Protein AF-A0A7Z0PV78-F1 (afdb_monomer)

Secondary structure (DSSP, 8-state):
-HHHHHHTTSSPPPEETTEEHHHHT---SS--SS-----TT--PPPHHHHHHHH---SS-TT--SSTTS-GGG-BTTB--TT--PPPTT---HHHHHHHHHHHHHHSTTGGG-EEEEEE-GGGGT-S-SSS-EEEEEEGGGTTHHHHT-SSSS--SEEEETT-SEEEE--TT-SS-EEEE-HHHHHHHHT-TTS-----TT--

Solvent-accessible surface area (backbone atoms only — not comparable to full-atom values): 11872 Å² total; per-residue (Å²): 84,66,70,57,32,41,74,70,64,80,38,82,79,55,68,53,69,89,40,52,34,78,78,71,72,58,83,71,68,47,48,77,40,62,27,68,82,91,53,87,96,65,75,92,77,51,55,70,57,49,18,70,75,54,72,40,52,68,53,46,87,100,53,76,54,31,6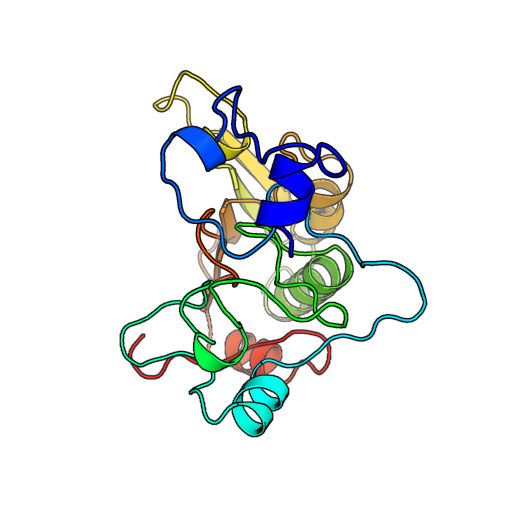7,77,31,48,64,72,62,33,60,96,90,16,60,50,93,93,52,81,63,58,24,26,16,26,61,29,68,71,48,46,53,51,50,48,54,52,48,26,76,67,35,97,56,28,44,70,28,46,27,41,36,30,45,51,35,69,62,59,49,48,88,55,78,83,65,77,50,70,48,77,48,39,49,63,57,50,62,45,55,68,80,67,40,91,31,56,36,39,53,29,27,40,32,40,74,85,63,62,31,40,36,38,23,46,65,83,20,54,47,68,50,74,49,59,50,69,70,52,55,50,51,47,59,66,34,94,77,48,93,56,80,84,61,90,84,71,123

Radius of gyration: 17.45 Å; Cα contacts (8 Å, |Δi|>4): 328; chains: 1; bounding box: 38×39×49 Å

pLDDT: mean 84.16, std 15.21, range [38.22, 98.38]

Sequence (203 aa):
YHRARVADGSVRPSMAADVGLDAVGVTLGGGLGRARHPGPGWRRLRWAELARRTGDPVVPDGQLPSYRCFPSATKDGSWPLGTIPPTEGSLDRETWNRLVAVLVRHSPAGPDTRCLAYYSPLTLGATDFDNLHVREGRLGDAGILYDHSEADFSPSNLWAADRSWVLCTDYDLWGTKVAGRPALVGALLNDSGIEAVRLPWAH

Structure (mmCIF, N/CA/C/O backbone):
data_AF-A0A7Z0PV78-F1
#
_entry.id   AF-A0A7Z0PV78-F1
#
loop_
_atom_site.group_PDB
_atom_site.id
_atom_site.type_symbol
_atom_site.label_atom_id
_atom_site.label_alt_id
_atom_site.label_comp_id
_atom_site.label_asym_id
_atom_site.label_entity_id
_atom_site.label_seq_id
_atom_site.pdbx_PDB_ins_code
_atom_site.Cartn_x
_atom_site.Cartn_y
_atom_site.Cartn_z
_atom_site.occupancy
_atom_site.B_iso_or_equiv
_atom_site.auth_seq_id
_atom_site.auth_comp_id
_atom_site.auth_asym_id
_atom_site.auth_atom_id
_atom_site.pdbx_PDB_model_num
ATOM 1 N N . TYR A 1 1 ? -7.924 6.980 24.284 1.00 54.97 1 TYR A N 1
ATOM 2 C CA . TYR A 1 1 ? -6.585 6.535 24.713 1.00 54.97 1 TYR A CA 1
ATOM 3 C C . TYR A 1 1 ? -5.448 7.263 24.002 1.00 54.97 1 TYR A C 1
ATOM 5 O O . TYR A 1 1 ? -4.734 7.950 24.710 1.00 54.97 1 TYR A O 1
ATOM 13 N N . HIS A 1 2 ? -5.276 7.218 22.670 1.00 52.06 2 HIS A N 1
ATOM 14 C CA . HIS A 1 2 ? -4.195 7.979 21.997 1.00 52.06 2 HIS A CA 1
ATOM 15 C C . HIS A 1 2 ? -4.270 9.496 22.253 1.00 52.06 2 HIS A C 1
ATOM 17 O O . HIS A 1 2 ? -3.326 10.067 22.780 1.00 52.06 2 HIS A O 1
ATOM 23 N N . ARG A 1 3 ? -5.426 10.135 22.015 1.00 54.03 3 ARG A N 1
ATOM 24 C CA . ARG A 1 3 ? -5.627 11.566 22.331 1.00 54.03 3 ARG A CA 1
ATOM 25 C C . ARG A 1 3 ? -5.402 11.903 23.808 1.00 54.03 3 ARG A C 1
ATOM 27 O O . ARG A 1 3 ? -4.844 12.946 24.110 1.00 54.03 3 ARG A O 1
ATOM 34 N N . ALA A 1 4 ? -5.791 11.004 24.715 1.00 54.31 4 ALA A N 1
ATOM 35 C CA . ALA A 1 4 ? -5.543 11.173 26.148 1.00 54.31 4 ALA A CA 1
ATOM 36 C C . ALA A 1 4 ? -4.038 11.120 26.476 1.00 54.31 4 ALA A C 1
ATOM 38 O O . ALA A 1 4 ? -3.570 11.909 27.282 1.00 54.31 4 ALA A O 1
ATOM 39 N N . ARG A 1 5 ? -3.285 10.256 25.783 1.00 53.03 5 ARG A N 1
ATOM 40 C CA . ARG A 1 5 ? -1.826 10.123 25.905 1.00 53.03 5 ARG A CA 1
ATOM 41 C C . ARG A 1 5 ? -1.029 11.245 25.232 1.00 53.03 5 ARG A C 1
ATOM 43 O O . ARG A 1 5 ? 0.080 11.552 25.645 1.00 53.03 5 ARG A O 1
ATOM 50 N N . VAL A 1 6 ? -1.575 11.859 24.185 1.00 57.06 6 VAL A N 1
ATOM 51 C CA . VAL A 1 6 ? -1.019 13.103 23.629 1.00 57.06 6 VAL A CA 1
ATOM 52 C C . VAL A 1 6 ? -1.290 14.262 24.594 1.00 57.06 6 VAL A C 1
ATOM 54 O O . VAL A 1 6 ? -0.391 15.047 24.872 1.00 57.06 6 VAL A O 1
ATOM 57 N N . ALA A 1 7 ? -2.493 14.331 25.175 1.00 58.16 7 ALA A N 1
ATOM 58 C CA . ALA A 1 7 ? -2.863 15.367 26.140 1.00 58.16 7 ALA A CA 1
ATOM 59 C C . ALA A 1 7 ? -2.085 15.281 27.469 1.00 58.16 7 ALA A C 1
ATOM 61 O O . ALA A 1 7 ? -1.811 16.315 28.072 1.00 58.16 7 ALA A O 1
ATOM 62 N N . ASP A 1 8 ? -1.710 14.077 27.917 1.00 58.59 8 ASP A N 1
ATOM 63 C CA . ASP A 1 8 ? -0.886 13.870 29.119 1.00 58.59 8 ASP A CA 1
ATOM 64 C C . ASP A 1 8 ? 0.636 13.927 28.859 1.00 58.59 8 ASP A C 1
ATOM 66 O O . ASP A 1 8 ? 1.428 13.816 29.795 1.00 58.59 8 ASP A O 1
ATOM 70 N N . GLY A 1 9 ? 1.053 14.120 27.600 1.00 47.62 9 GLY A N 1
ATOM 71 C CA . GLY A 1 9 ? 2.455 14.23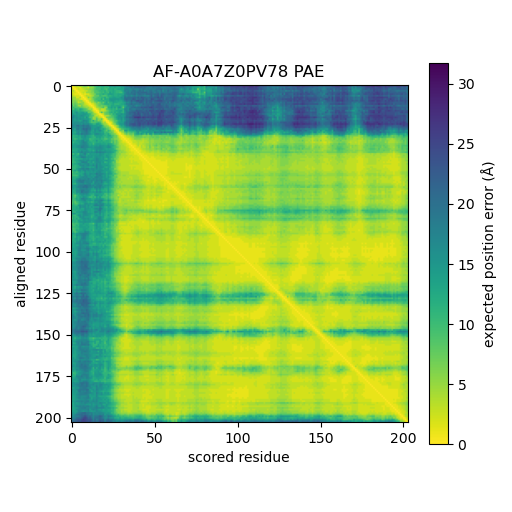5 27.189 1.00 47.62 9 GLY A CA 1
ATOM 72 C C . GLY A 1 9 ? 3.220 12.910 27.076 1.00 47.62 9 GLY A C 1
ATOM 73 O O . GLY A 1 9 ? 4.417 12.923 26.784 1.00 47.62 9 GLY A O 1
ATOM 74 N N . SER A 1 10 ? 2.569 11.759 27.274 1.00 53.06 10 SER A N 1
ATOM 75 C CA . SER A 1 10 ? 3.207 10.437 27.174 1.00 53.06 10 SER A CA 1
ATOM 76 C C . SER A 1 10 ? 3.481 9.973 25.739 1.00 53.06 10 SER A C 1
ATOM 78 O O . SER A 1 10 ? 4.190 8.980 25.544 1.00 53.06 10 SER A O 1
ATOM 80 N N . VAL A 1 11 ? 2.927 10.654 24.731 1.00 52.00 11 VAL A N 1
ATOM 81 C CA . VAL A 1 11 ? 3.181 10.426 23.299 1.00 52.00 11 VAL A CA 1
ATOM 82 C C . VAL A 1 11 ? 3.305 11.777 22.590 1.00 52.00 11 VAL A C 1
ATOM 84 O O . VAL A 1 11 ? 2.557 12.706 22.885 1.00 52.00 11 VAL A O 1
ATOM 87 N N . ARG A 1 12 ? 4.262 11.900 21.659 1.00 52.75 12 ARG A N 1
ATOM 88 C CA . ARG A 1 12 ? 4.448 13.132 20.877 1.00 52.75 12 ARG A CA 1
ATOM 89 C C . ARG A 1 12 ? 3.286 13.340 19.885 1.00 52.75 12 ARG A C 1
ATOM 91 O O . ARG A 1 12 ? 2.827 12.347 19.322 1.00 52.75 12 ARG A O 1
ATOM 98 N N . PRO A 1 13 ? 2.851 14.592 19.642 1.00 55.16 13 PRO A N 1
ATOM 99 C CA . PRO A 1 13 ? 1.853 14.910 18.621 1.00 55.16 13 PRO A CA 1
ATOM 100 C C . PRO A 1 13 ? 2.287 14.467 17.225 1.00 55.16 13 PRO A C 1
ATOM 102 O O . PRO A 1 13 ? 3.486 14.411 16.928 1.00 55.16 13 PRO A O 1
ATOM 105 N N . SER A 1 14 ? 1.311 14.199 16.360 1.00 56.94 14 SER A N 1
ATOM 106 C CA . SER A 1 14 ? 1.585 13.872 14.960 1.00 56.94 14 SER A CA 1
ATOM 107 C C . SER A 1 14 ? 1.968 15.139 14.195 1.00 56.94 14 SER A C 1
ATOM 109 O O . SER A 1 14 ? 1.228 16.126 14.197 1.00 56.94 14 SER A O 1
ATOM 111 N N . MET A 1 15 ? 3.126 15.106 13.537 1.00 49.16 15 MET A N 1
ATOM 112 C CA . MET A 1 15 ? 3.688 16.239 12.801 1.00 49.16 15 MET A CA 1
ATOM 113 C C . MET A 1 15 ? 3.815 15.889 11.318 1.00 49.16 15 MET A C 1
ATOM 115 O O . MET A 1 15 ? 4.303 14.809 10.986 1.00 49.16 15 MET A O 1
ATOM 119 N N . ALA A 1 16 ? 3.451 16.818 10.436 1.00 46.69 16 ALA A N 1
ATOM 120 C CA . ALA A 1 16 ? 3.857 16.801 9.032 1.00 46.69 16 ALA A CA 1
ATOM 121 C C . ALA A 1 16 ? 4.512 18.140 8.696 1.00 46.69 16 ALA A C 1
ATOM 123 O O . ALA A 1 16 ? 3.869 19.176 8.840 1.00 46.69 16 ALA A O 1
ATOM 124 N N . ALA A 1 17 ? 5.781 18.118 8.275 1.00 48.28 17 ALA A N 1
ATOM 125 C CA . ALA A 1 17 ? 6.517 19.312 7.841 1.00 48.28 17 ALA A CA 1
ATOM 126 C C . ALA A 1 17 ? 6.393 20.509 8.816 1.00 48.28 17 ALA A C 1
ATOM 128 O O . ALA A 1 17 ? 6.069 21.619 8.409 1.00 48.28 17 ALA A O 1
ATOM 129 N N . ASP A 1 18 ? 6.570 20.251 10.119 1.00 46.22 18 ASP A N 1
ATOM 130 C CA . ASP A 1 18 ? 6.430 21.211 11.233 1.00 46.22 18 ASP A CA 1
ATOM 131 C C . ASP A 1 18 ? 5.007 21.695 11.568 1.00 46.22 18 ASP A C 1
ATOM 133 O O . ASP A 1 18 ? 4.808 22.434 12.535 1.00 46.22 18 ASP A O 1
ATOM 137 N N . VAL A 1 19 ? 3.986 21.199 10.869 1.00 47.16 19 VAL A N 1
ATOM 138 C CA . VAL A 1 19 ? 2.580 21.419 11.217 1.00 47.16 19 VAL A CA 1
ATOM 139 C C . VAL A 1 19 ? 2.102 20.324 12.169 1.00 47.16 19 VAL A C 1
ATOM 141 O O . VAL A 1 19 ? 2.107 19.137 11.835 1.00 47.16 19 VAL A O 1
ATOM 144 N N . GLY A 1 20 ? 1.650 20.729 13.360 1.00 44.16 20 GLY A N 1
ATOM 145 C CA . GLY A 1 20 ? 0.952 19.846 14.293 1.00 44.16 20 GLY A CA 1
ATOM 146 C C . GLY A 1 20 ? -0.430 19.502 13.750 1.00 44.16 20 GLY A C 1
ATOM 147 O O . GLY A 1 20 ? -1.354 20.307 13.839 1.00 44.16 20 GLY A O 1
ATOM 148 N N . LEU A 1 21 ? -0.588 18.307 13.191 1.00 51.12 21 LEU A N 1
ATOM 149 C CA . LEU A 1 21 ? -1.832 17.897 12.530 1.00 51.12 21 LEU A CA 1
ATOM 150 C C . LEU A 1 21 ? -2.988 17.717 13.520 1.00 51.12 21 LEU A C 1
ATOM 152 O O . LEU A 1 21 ? -4.142 17.979 13.180 1.00 51.12 21 LEU A O 1
ATOM 156 N N . ASP A 1 22 ? -2.654 17.427 14.778 1.00 48.69 22 ASP A N 1
ATOM 157 C CA . ASP A 1 22 ? -3.590 17.437 15.904 1.00 48.69 22 ASP A CA 1
ATOM 158 C C . ASP A 1 22 ? -4.172 18.843 16.185 1.00 48.69 22 ASP A C 1
ATOM 160 O O . ASP A 1 22 ? -5.271 18.955 16.728 1.00 48.69 22 ASP A O 1
ATOM 164 N N . ALA A 1 23 ? -3.468 19.918 15.797 1.00 39.12 23 ALA A N 1
ATOM 165 C CA . ALA A 1 23 ? -3.890 21.311 15.985 1.00 39.12 23 ALA A CA 1
ATOM 166 C C . ALA A 1 23 ? -4.645 21.897 14.775 1.00 39.12 23 ALA A C 1
ATOM 168 O O . ALA A 1 23 ? -5.403 22.851 14.939 1.00 39.12 23 ALA A O 1
ATOM 169 N N . VAL A 1 24 ? -4.471 21.328 13.574 1.00 38.22 24 VAL A N 1
ATOM 170 C CA . VAL A 1 24 ? -5.066 21.835 12.315 1.00 38.22 24 VAL A CA 1
ATOM 171 C C . VAL A 1 24 ? -6.355 21.088 11.922 1.00 38.22 24 VAL A C 1
ATOM 173 O O . VAL A 1 24 ? -6.979 21.385 10.910 1.00 38.22 24 VAL A O 1
ATOM 176 N N . GLY A 1 25 ? -6.823 20.145 12.746 1.00 39.25 25 GLY A N 1
ATOM 177 C CA . GLY A 1 25 ? -8.097 19.451 12.519 1.00 39.25 25 GLY A CA 1
ATOM 178 C C . GLY A 1 25 ? -8.041 18.363 11.441 1.00 39.25 25 GLY A C 1
ATOM 179 O O . GLY A 1 25 ? -9.087 17.848 11.038 1.00 39.25 25 GLY A O 1
ATOM 180 N N . VAL A 1 26 ? -6.840 17.968 11.005 1.00 47.78 26 VAL A N 1
ATOM 181 C CA . VAL A 1 26 ? -6.654 16.778 10.168 1.00 47.78 26 VAL A CA 1
ATOM 182 C C . VAL A 1 26 ? -6.925 15.559 11.044 1.00 47.78 26 VAL A C 1
ATOM 184 O O . VAL A 1 26 ? -6.240 15.306 12.034 1.00 47.78 26 VAL A O 1
ATOM 187 N N . THR A 1 27 ? -7.998 14.830 10.735 1.00 53.03 27 THR A N 1
ATOM 188 C CA . THR A 1 27 ? -8.361 13.630 11.495 1.00 53.03 27 THR A CA 1
ATOM 189 C C . THR A 1 27 ? -7.556 12.457 10.967 1.00 53.03 27 THR A C 1
ATOM 191 O O . THR A 1 27 ? -7.959 11.828 9.995 1.00 53.03 27 THR A O 1
ATOM 194 N N . LEU A 1 28 ? -6.446 12.174 11.639 1.00 57.16 28 LEU A N 1
ATOM 195 C CA . LEU A 1 28 ? -5.710 10.924 11.508 1.00 57.16 28 LEU A CA 1
ATOM 196 C C . LEU A 1 28 ? -6.414 9.871 12.368 1.00 57.16 28 LEU A C 1
ATOM 198 O O . LEU A 1 28 ? -6.767 10.132 13.525 1.00 57.16 28 LEU A O 1
ATOM 202 N N . GLY A 1 29 ? -6.632 8.677 11.837 1.00 56.84 29 GLY A N 1
ATOM 203 C CA . GLY A 1 29 ? -7.092 7.548 12.642 1.00 56.84 29 GLY A CA 1
ATOM 204 C C . GLY A 1 29 ? -5.980 6.656 13.164 1.00 56.84 29 GLY A C 1
ATOM 205 O O . GLY A 1 29 ? -6.258 5.811 14.021 1.00 56.84 29 GLY A O 1
ATOM 206 N N . GLY A 1 30 ? -4.770 6.797 12.621 1.00 74.81 30 GLY A N 1
ATOM 207 C CA . GLY A 1 30 ? -3.585 6.040 13.002 1.00 74.81 30 GLY A CA 1
ATOM 208 C C . GLY A 1 30 ? -2.355 6.918 13.215 1.00 74.81 30 GLY A C 1
ATOM 209 O O . GLY A 1 30 ? -2.466 8.067 13.634 1.00 74.81 30 GLY A O 1
ATOM 210 N N . GLY A 1 31 ? -1.172 6.344 12.987 1.00 80.75 31 GLY A N 1
ATOM 211 C CA . GLY A 1 31 ? 0.090 7.090 13.013 1.00 80.75 31 GLY A CA 1
ATOM 212 C C . GLY A 1 31 ? 0.464 7.647 11.638 1.00 80.75 31 GLY A C 1
ATOM 213 O O . GLY A 1 31 ? -0.065 7.193 10.626 1.00 80.75 31 GLY A O 1
ATOM 214 N N . LEU A 1 32 ? 1.434 8.562 11.613 1.00 80.31 32 LEU A N 1
ATOM 215 C CA . LEU A 1 32 ? 2.109 9.035 10.400 1.00 80.31 32 LEU A CA 1
ATOM 216 C C . LEU A 1 32 ? 3.552 8.542 10.325 1.00 80.31 32 LEU A C 1
ATOM 218 O O . LEU A 1 32 ? 4.118 8.083 11.319 1.00 80.31 32 LEU A O 1
ATOM 222 N N . GLY A 1 33 ? 4.141 8.672 9.138 1.00 83.81 33 GLY A N 1
ATOM 223 C CA . GLY A 1 33 ? 5.508 8.260 8.862 1.00 83.81 33 GLY A CA 1
ATOM 224 C C . GLY A 1 33 ? 5.588 6.785 8.498 1.00 83.81 33 GLY A C 1
ATOM 225 O O . GLY A 1 33 ? 4.682 6.218 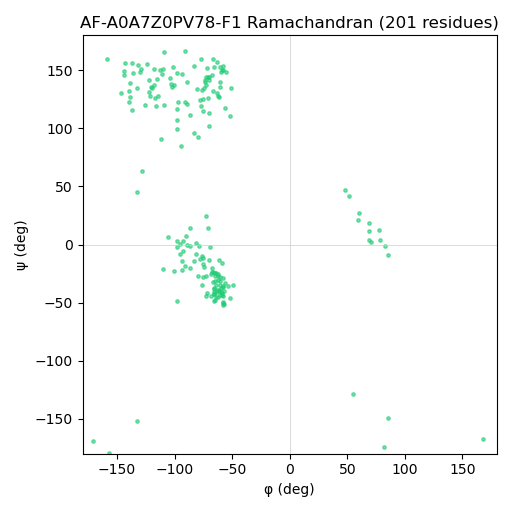7.878 1.00 83.81 33 GLY A O 1
ATOM 226 N N . ARG A 1 34 ? 6.708 6.136 8.825 1.00 86.44 34 ARG A N 1
ATOM 227 C CA . ARG A 1 34 ? 6.953 4.789 8.306 1.00 86.44 34 ARG A CA 1
ATOM 228 C C . ARG A 1 34 ? 6.141 3.783 9.096 1.00 86.44 34 ARG A C 1
ATOM 230 O O . ARG A 1 34 ? 6.328 3.652 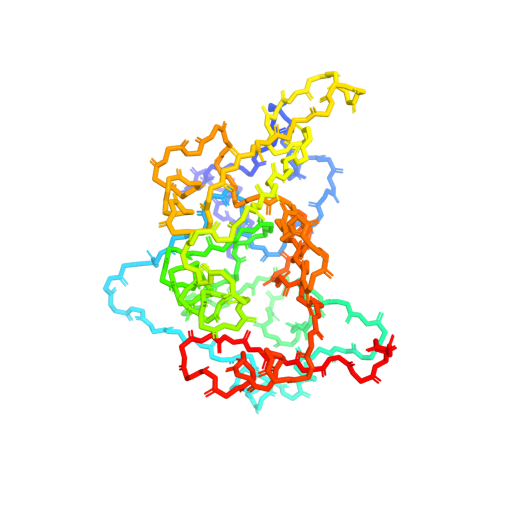10.306 1.00 86.44 34 ARG A O 1
ATOM 237 N N . ALA A 1 35 ? 5.320 2.997 8.406 1.00 86.81 35 ALA A N 1
ATOM 238 C CA . ALA A 1 35 ? 4.662 1.857 9.025 1.00 86.81 35 ALA A CA 1
ATOM 239 C C . ALA A 1 35 ? 5.713 0.846 9.516 1.00 86.81 35 ALA A C 1
ATOM 241 O O . ALA A 1 35 ? 6.596 0.419 8.769 1.00 86.81 35 ALA A O 1
ATOM 242 N N . ARG A 1 36 ? 5.636 0.449 10.788 1.00 83.62 36 ARG A N 1
ATOM 243 C CA . ARG A 1 36 ? 6.579 -0.493 11.411 1.00 83.62 36 ARG A CA 1
ATOM 244 C C . ARG A 1 36 ? 5.827 -1.610 12.115 1.00 83.62 36 ARG A C 1
ATOM 246 O O . ARG A 1 36 ? 4.722 -1.413 12.613 1.00 83.62 36 ARG A O 1
ATOM 253 N N . HIS A 1 37 ? 6.456 -2.781 12.199 1.00 82.12 37 HIS A N 1
ATOM 254 C CA . HIS A 1 37 ? 5.927 -3.858 13.028 1.00 82.12 37 HIS A CA 1
ATOM 255 C C . HIS A 1 37 ? 5.932 -3.406 14.500 1.00 82.12 37 HIS A C 1
ATOM 257 O O . HIS A 1 37 ? 6.983 -2.977 14.983 1.00 82.12 37 HIS A O 1
ATOM 263 N N . PRO A 1 38 ? 4.826 -3.552 15.250 1.00 82.62 38 PRO A N 1
ATOM 264 C CA . PRO A 1 38 ? 4.718 -3.101 16.646 1.00 82.62 38 PRO A CA 1
ATOM 265 C C . PRO A 1 38 ? 5.547 -3.926 17.657 1.00 82.62 38 PRO A C 1
ATOM 267 O O . PRO A 1 38 ? 5.366 -3.806 18.864 1.00 82.62 38 PRO A O 1
ATOM 270 N N . GLY A 1 39 ? 6.481 -4.754 17.181 1.00 86.00 39 GLY A N 1
ATOM 271 C CA . GLY A 1 39 ? 7.313 -5.638 18.002 1.00 86.00 39 GLY A CA 1
ATOM 272 C C . GLY A 1 39 ? 6.655 -6.965 18.427 1.00 86.00 39 GLY A C 1
ATOM 273 O O . GLY A 1 39 ? 5.568 -7.307 17.952 1.00 86.00 39 GLY A O 1
ATOM 274 N N . PRO A 1 40 ? 7.340 -7.751 19.281 1.00 88.94 40 PRO A N 1
ATOM 275 C CA . PRO A 1 40 ? 6.867 -9.050 19.762 1.00 88.94 40 PRO A CA 1
ATOM 276 C C . PRO A 1 40 ? 5.542 -8.966 20.533 1.00 88.94 40 PRO A C 1
ATOM 278 O O . PRO A 1 40 ? 5.238 -7.954 21.156 1.00 88.94 40 PRO A O 1
ATOM 281 N N . GLY A 1 41 ? 4.762 -10.051 20.518 1.00 90.19 41 GLY A N 1
ATOM 282 C CA . GLY A 1 41 ? 3.467 -10.137 21.213 1.00 90.19 41 GLY A CA 1
ATOM 283 C C . GLY A 1 41 ? 2.277 -9.595 20.414 1.00 90.19 41 GLY A C 1
ATOM 284 O O . GLY A 1 41 ? 1.130 -9.824 20.791 1.00 90.19 41 GLY A O 1
ATOM 285 N N . TRP A 1 42 ? 2.534 -8.947 19.279 1.00 91.25 42 TRP A N 1
ATOM 286 C CA . TRP A 1 42 ? 1.511 -8.503 18.342 1.00 91.25 42 TRP A CA 1
ATOM 287 C C . TRP A 1 42 ? 1.357 -9.482 17.181 1.00 91.25 42 TRP A C 1
ATOM 289 O O . TRP A 1 42 ? 2.329 -10.074 16.715 1.00 91.25 42 TRP A O 1
ATOM 299 N N . ARG A 1 43 ? 0.129 -9.604 16.668 1.00 91.06 43 ARG A N 1
ATOM 300 C CA . ARG A 1 43 ? -0.150 -10.273 15.392 1.00 91.06 43 ARG A CA 1
ATOM 301 C C . ARG A 1 43 ? -0.900 -9.340 14.458 1.00 91.06 43 ARG A C 1
ATOM 303 O O . ARG A 1 43 ? -1.651 -8.480 14.919 1.00 91.06 43 ARG A O 1
ATOM 310 N N . ARG A 1 44 ? -0.788 -9.579 13.150 1.00 89.75 44 ARG A N 1
ATOM 311 C CA . ARG A 1 44 ? -1.645 -8.913 12.163 1.00 89.75 44 ARG A CA 1
ATOM 312 C C . ARG A 1 44 ? -3.112 -9.275 12.416 1.00 89.75 44 ARG A C 1
ATOM 314 O O . ARG A 1 44 ? -3.469 -10.455 12.513 1.00 89.75 44 ARG A O 1
ATOM 321 N N . LEU A 1 45 ? -3.948 -8.248 12.530 1.00 91.38 45 LEU A N 1
ATOM 322 C CA . LEU A 1 45 ? -5.401 -8.361 12.558 1.00 91.38 45 LEU A CA 1
ATOM 323 C C . LEU A 1 45 ? -5.921 -8.061 11.152 1.00 91.38 45 LEU A C 1
ATOM 325 O O . LEU A 1 45 ? -5.722 -6.966 10.634 1.00 91.38 45 LEU A O 1
ATOM 329 N N . ARG A 1 46 ? -6.553 -9.055 10.526 1.00 91.12 46 ARG A N 1
ATOM 330 C CA . ARG A 1 46 ? -7.130 -8.924 9.182 1.00 91.12 46 ARG A CA 1
ATOM 331 C C . ARG A 1 46 ? -8.361 -8.022 9.240 1.00 91.12 46 ARG A C 1
ATOM 333 O O . ARG A 1 46 ? -9.122 -8.099 10.206 1.00 91.12 46 ARG A O 1
ATOM 340 N N . TRP A 1 47 ? -8.603 -7.218 8.213 1.00 91.81 47 TRP A N 1
ATOM 341 C CA . TRP A 1 47 ? -9.771 -6.338 8.174 1.00 91.81 47 TRP A CA 1
ATOM 342 C C . TRP A 1 47 ? -11.063 -7.152 8.106 1.00 91.81 47 TRP A C 1
ATOM 344 O O . TRP A 1 47 ? -12.015 -6.846 8.815 1.00 91.81 47 TRP A O 1
ATOM 354 N N . ALA A 1 48 ? -11.065 -8.265 7.365 1.00 90.56 48 ALA A N 1
ATOM 355 C CA . ALA A 1 48 ? -12.172 -9.227 7.379 1.00 90.56 48 ALA A CA 1
ATOM 356 C C . ALA A 1 48 ? -12.418 -9.844 8.768 1.00 90.56 48 ALA A C 1
ATOM 358 O O . ALA A 1 48 ? -13.546 -10.182 9.128 1.00 90.56 48 ALA A O 1
ATOM 359 N N . GLU A 1 49 ? -11.369 -10.005 9.578 1.00 93.25 49 GLU A N 1
ATOM 360 C CA . GLU A 1 49 ? -11.524 -10.462 10.955 1.00 93.25 49 GLU A CA 1
ATOM 361 C C . GLU A 1 49 ? -12.128 -9.368 11.840 1.00 93.25 49 GLU A C 1
ATOM 363 O O . GLU A 1 49 ? -13.045 -9.664 12.606 1.00 93.25 49 GLU A O 1
ATOM 368 N N . LEU A 1 50 ? -11.651 -8.126 11.722 1.00 93.25 50 LEU A N 1
ATOM 369 C CA . LEU A 1 50 ? -12.186 -6.990 12.470 1.00 93.25 50 LEU A CA 1
ATOM 370 C C . LEU A 1 50 ? -13.657 -6.724 12.117 1.00 93.25 50 LEU A C 1
ATOM 372 O O . LEU A 1 50 ? -14.475 -6.640 13.027 1.00 93.25 50 LEU A O 1
ATOM 376 N N . ALA A 1 51 ? -14.002 -6.731 10.828 1.00 93.31 51 ALA A N 1
ATOM 377 C CA . ALA A 1 51 ? -15.370 -6.607 10.323 1.00 93.31 51 ALA A CA 1
ATOM 378 C C . ALA A 1 51 ? -16.327 -7.615 10.980 1.00 93.31 51 ALA A C 1
ATOM 380 O O . ALA A 1 51 ? -17.389 -7.251 11.473 1.00 93.31 51 ALA A O 1
ATOM 381 N N . ARG A 1 52 ? -15.928 -8.891 11.089 1.00 94.69 52 ARG A N 1
ATOM 382 C CA . ARG A 1 52 ? -16.747 -9.911 11.773 1.00 94.69 52 ARG A CA 1
ATOM 383 C C . ARG A 1 52 ? -16.923 -9.650 13.268 1.00 94.69 52 ARG A C 1
ATOM 385 O O . ARG A 1 52 ? -17.930 -10.067 13.828 1.00 94.69 52 ARG A O 1
ATOM 392 N N . ARG A 1 53 ? -15.937 -9.033 13.928 1.00 94.06 53 ARG A N 1
ATOM 393 C CA . ARG A 1 53 ? -16.001 -8.728 15.367 1.00 94.06 53 ARG A CA 1
ATOM 394 C C . ARG A 1 53 ? -16.910 -7.541 15.658 1.00 94.06 53 ARG A C 1
ATOM 396 O O . ARG A 1 53 ? -17.539 -7.531 16.710 1.00 94.06 53 ARG A O 1
ATOM 403 N N . THR A 1 54 ? -16.939 -6.550 14.770 1.00 93.56 54 THR A N 1
ATOM 404 C CA . THR A 1 54 ? -17.662 -5.293 14.998 1.00 93.56 54 THR A CA 1
ATOM 405 C C . THR A 1 54 ? -19.010 -5.226 14.291 1.00 93.56 54 THR A C 1
ATOM 407 O O . THR A 1 54 ? -19.877 -4.477 14.725 1.00 93.56 54 THR A O 1
ATOM 410 N N . GLY A 1 55 ? -19.205 -6.011 13.229 1.00 94.38 55 GLY A N 1
ATOM 411 C CA . GLY A 1 55 ? -20.362 -5.917 12.338 1.00 94.38 55 GLY A CA 1
ATOM 412 C C . GLY A 1 55 ? -20.223 -4.841 11.254 1.00 94.38 55 GLY A C 1
ATOM 413 O O . GLY A 1 55 ? -21.119 -4.714 10.423 1.00 94.38 55 GLY A O 1
ATOM 414 N N . ASP A 1 56 ? -19.115 -4.094 11.232 1.00 93.62 56 ASP A N 1
ATOM 415 C CA . ASP A 1 56 ? -18.836 -3.111 10.183 1.00 93.62 56 ASP A CA 1
ATOM 416 C C . ASP A 1 56 ? -18.481 -3.814 8.855 1.00 93.62 56 ASP A C 1
ATOM 418 O O . ASP A 1 56 ? -17.924 -4.919 8.862 1.00 93.62 56 ASP A O 1
ATOM 422 N N . PRO A 1 57 ? -18.739 -3.190 7.692 1.00 91.81 57 PRO A N 1
ATOM 423 C CA . PRO A 1 57 ? -18.190 -3.672 6.430 1.00 91.81 57 PRO A CA 1
ATOM 424 C C . PRO A 1 57 ? -16.660 -3.539 6.420 1.00 91.81 57 PRO A C 1
ATOM 426 O O . PRO A 1 57 ? -16.097 -2.644 7.041 1.00 91.81 57 PRO A O 1
ATOM 429 N N . VAL A 1 58 ? -15.972 -4.393 5.652 1.00 90.81 58 VAL A N 1
ATOM 430 C CA . VAL A 1 58 ? -14.505 -4.301 5.499 1.00 90.81 58 VAL A CA 1
ATOM 431 C C . VAL A 1 58 ? -14.095 -2.941 4.932 1.00 90.81 58 VAL A C 1
ATOM 433 O O . VAL A 1 58 ? -13.151 -2.323 5.410 1.00 90.81 58 VAL A O 1
ATOM 436 N N . VAL A 1 59 ? -14.831 -2.470 3.927 1.00 90.62 59 VAL A N 1
ATOM 437 C CA . VAL A 1 59 ? -14.768 -1.100 3.425 1.00 90.62 59 VAL A CA 1
ATOM 438 C C . VAL A 1 59 ? -16.209 -0.676 3.126 1.00 90.62 59 VAL A C 1
ATOM 440 O O . VAL A 1 59 ? -16.879 -1.384 2.369 1.00 90.62 59 VAL A O 1
ATOM 443 N N . PRO A 1 60 ? -16.720 0.418 3.720 1.00 89.12 60 PRO A N 1
ATOM 444 C CA . PRO A 1 60 ? -18.043 0.935 3.391 1.00 89.12 60 PRO A CA 1
ATOM 445 C C . PRO A 1 60 ? -18.170 1.281 1.903 1.00 89.12 60 PRO A C 1
ATOM 447 O O . PRO A 1 60 ? -17.196 1.673 1.255 1.00 89.12 60 PRO A O 1
ATOM 450 N N . ASP A 1 61 ? -19.381 1.162 1.361 1.00 87.62 61 ASP A N 1
ATOM 451 C CA . ASP A 1 61 ? -19.628 1.488 -0.043 1.00 87.62 61 ASP A CA 1
ATOM 452 C C . ASP A 1 61 ? -19.297 2.961 -0.346 1.00 87.62 61 ASP A C 1
ATOM 454 O O . ASP A 1 61 ? -19.524 3.849 0.480 1.00 87.62 61 ASP A O 1
ATOM 458 N N . GLY A 1 62 ? -18.687 3.209 -1.507 1.00 86.38 62 GLY A N 1
ATOM 459 C CA . GLY A 1 62 ? -18.200 4.532 -1.909 1.00 86.38 62 GLY A CA 1
ATOM 460 C C . GLY A 1 62 ? -17.000 5.084 -1.120 1.00 86.38 62 GLY A C 1
ATOM 461 O O . GLY A 1 62 ? -16.600 6.220 -1.368 1.00 86.38 62 GLY A O 1
ATOM 462 N N . GLN A 1 63 ? -16.408 4.326 -0.187 1.00 86.75 63 GLN A N 1
ATOM 463 C CA . GLN A 1 63 ? -15.239 4.764 0.588 1.00 86.75 63 GLN A CA 1
ATOM 464 C C . GLN A 1 63 ? -13.968 4.004 0.224 1.00 86.75 63 GLN A C 1
ATOM 466 O O . GLN A 1 63 ? -14.000 2.808 -0.049 1.00 86.75 63 GLN A O 1
ATOM 471 N N . LEU A 1 64 ? -12.825 4.689 0.293 1.00 87.75 64 LEU A N 1
ATOM 472 C CA . LEU A 1 64 ? -11.505 4.061 0.259 1.00 87.75 64 LEU A CA 1
ATOM 473 C C . LEU A 1 64 ? -11.093 3.563 1.662 1.00 87.75 64 LEU A C 1
ATOM 475 O O . LEU A 1 64 ? -11.527 4.146 2.662 1.00 87.75 64 LEU A O 1
ATOM 479 N N . PRO A 1 65 ? -10.231 2.527 1.750 1.00 89.19 65 PRO A N 1
ATOM 480 C CA . PRO A 1 65 ? -9.665 2.050 3.012 1.00 89.19 65 PRO A CA 1
ATOM 481 C C . PRO A 1 65 ? -9.026 3.185 3.826 1.00 89.19 65 PRO A C 1
ATOM 483 O O . PRO A 1 65 ? -7.995 3.732 3.441 1.00 89.19 65 PRO A O 1
ATOM 486 N N . SER A 1 66 ? -9.635 3.544 4.953 1.00 88.19 66 SER A N 1
ATOM 487 C CA . SER A 1 66 ? -9.223 4.665 5.807 1.00 88.19 66 SER A CA 1
ATOM 488 C C . SER A 1 66 ? -9.727 4.465 7.236 1.00 88.19 66 SER A C 1
ATOM 490 O O . SER A 1 66 ? -10.431 3.496 7.535 1.00 88.19 66 SER A O 1
ATOM 492 N N . TYR A 1 67 ? -9.438 5.422 8.119 1.00 84.06 67 TYR A N 1
ATOM 493 C CA . TYR A 1 67 ? -9.902 5.394 9.507 1.00 84.06 67 TYR A CA 1
ATOM 494 C C . TYR A 1 67 ? -11.418 5.351 9.693 1.00 84.06 67 TYR A C 1
ATOM 496 O O . TYR A 1 67 ? -11.906 5.028 10.776 1.00 84.06 67 TYR A O 1
ATOM 504 N N . ARG A 1 68 ? -12.171 5.667 8.640 1.00 86.06 68 ARG A N 1
ATOM 505 C CA . ARG A 1 68 ? -13.634 5.673 8.647 1.00 86.06 68 ARG A CA 1
ATOM 506 C C . ARG A 1 68 ? -14.242 4.285 8.447 1.00 86.06 68 ARG A C 1
ATOM 508 O O . ARG A 1 68 ? -15.449 4.146 8.603 1.00 86.06 68 ARG A O 1
ATOM 515 N N . CYS A 1 69 ? -13.442 3.265 8.121 1.00 88.94 69 CYS A N 1
ATOM 516 C CA . CYS A 1 69 ? -13.969 1.939 7.790 1.00 88.94 69 CYS A CA 1
ATOM 517 C C . CYS A 1 69 ? -14.498 1.152 9.000 1.00 88.94 69 CYS A C 1
ATOM 519 O O . CYS A 1 69 ? -15.398 0.340 8.825 1.00 88.94 69 CYS A O 1
ATOM 521 N N . PHE A 1 70 ? -13.993 1.406 10.213 1.00 90.56 70 PHE A N 1
ATOM 522 C CA . PHE A 1 70 ? -14.368 0.650 11.418 1.00 90.56 70 PHE A CA 1
ATOM 523 C C . PHE A 1 70 ? -14.800 1.564 12.571 1.00 90.56 70 PHE A C 1
ATOM 525 O O . PHE A 1 70 ? -14.136 1.599 13.613 1.00 90.56 70 PHE A O 1
ATOM 532 N N . PRO A 1 71 ? -15.894 2.332 12.417 1.00 89.81 71 PRO A N 1
ATOM 533 C CA . PRO A 1 71 ? -16.346 3.246 13.462 1.00 89.81 71 PRO A CA 1
ATOM 534 C C . PRO A 1 71 ? -16.663 2.497 14.765 1.00 89.81 71 PRO A C 1
ATOM 536 O O . PRO A 1 71 ? -16.305 2.971 15.847 1.00 89.81 71 PRO A O 1
ATOM 539 N N . SER A 1 72 ? -17.233 1.290 14.662 1.00 92.12 72 SER A N 1
ATOM 540 C CA . SER A 1 72 ? -17.628 0.459 15.805 1.00 92.12 72 SER A CA 1
ATOM 541 C C . SER A 1 72 ? -16.444 -0.232 16.493 1.00 92.12 72 SER A C 1
ATOM 543 O O . SER A 1 72 ? -16.600 -0.781 17.583 1.00 92.12 72 SER A O 1
ATOM 545 N N . ALA A 1 73 ? -15.243 -0.195 15.901 1.00 89.94 73 ALA A N 1
ATOM 546 C CA . ALA A 1 73 ? -14.021 -0.686 16.544 1.00 89.94 73 ALA A CA 1
ATOM 547 C C . ALA A 1 73 ? -13.449 0.294 17.579 1.00 89.94 73 ALA A C 1
ATOM 549 O O . ALA A 1 73 ? -12.560 -0.077 18.348 1.00 89.94 73 ALA A O 1
ATOM 550 N N . THR A 1 74 ? -13.936 1.536 17.602 1.00 88.44 74 THR A N 1
ATOM 551 C CA . THR A 1 74 ? -13.465 2.577 18.517 1.00 88.44 74 THR A CA 1
ATOM 552 C C . THR A 1 74 ? -14.523 2.914 19.561 1.00 88.44 74 THR A C 1
ATOM 554 O O . THR A 1 74 ? -15.722 2.821 19.313 1.00 88.44 74 THR A O 1
ATOM 557 N N . LYS A 1 75 ? -14.078 3.340 20.745 1.00 84.00 75 LYS A N 1
ATOM 558 C CA . LYS A 1 75 ? -14.942 3.931 21.773 1.00 84.00 75 LYS A CA 1
ATOM 559 C C . LYS A 1 75 ? -14.501 5.367 22.006 1.00 84.00 75 LYS A C 1
ATOM 561 O O . LYS A 1 75 ? -13.315 5.601 22.235 1.00 84.00 75 LYS A O 1
ATOM 566 N N . ASP A 1 76 ? -15.430 6.314 21.895 1.00 82.88 76 ASP A N 1
ATOM 567 C CA . ASP A 1 76 ? -15.156 7.754 22.010 1.00 82.88 76 ASP A CA 1
ATOM 568 C C . ASP A 1 76 ? -13.991 8.198 21.094 1.00 82.88 76 ASP A C 1
ATOM 570 O O . ASP A 1 76 ? -13.076 8.922 21.494 1.00 82.88 76 ASP A O 1
ATOM 574 N N . GLY A 1 77 ? -13.970 7.664 19.863 1.00 76.56 77 GLY A N 1
ATOM 575 C CA . GLY A 1 77 ? -12.927 7.925 18.864 1.00 76.56 77 GLY A CA 1
ATOM 576 C C . GLY A 1 77 ? -11.550 7.343 19.204 1.00 76.56 77 GLY A C 1
ATOM 577 O O . GLY A 1 77 ? -10.540 7.800 18.676 1.00 76.56 77 GLY A O 1
ATOM 578 N N . SER A 1 78 ? -11.472 6.372 20.118 1.00 80.81 78 SER A N 1
ATOM 579 C CA . SER A 1 78 ? -10.219 5.740 20.537 1.00 80.81 78 SER A CA 1
ATOM 580 C C . SER A 1 78 ? -10.196 4.234 20.298 1.00 80.81 78 SER A C 1
ATOM 582 O O . SER A 1 78 ? -11.131 3.524 20.667 1.00 80.81 78 SER A O 1
ATOM 584 N N . TRP A 1 79 ? -9.072 3.742 19.772 1.00 86.50 79 TRP A N 1
ATOM 585 C CA . TRP A 1 79 ? -8.795 2.312 19.634 1.00 86.50 79 TRP A CA 1
ATOM 586 C C . TRP A 1 79 ? -8.615 1.614 20.997 1.00 86.50 79 TRP A C 1
ATOM 588 O O . TRP A 1 79 ? -8.069 2.222 21.930 1.00 86.50 79 TRP A O 1
ATOM 598 N N . PRO A 1 80 ? -9.043 0.342 21.131 1.00 87.94 80 PRO A N 1
ATOM 599 C CA . PRO A 1 80 ? -8.728 -0.497 22.284 1.00 87.94 80 PRO A CA 1
ATOM 600 C C . PRO A 1 80 ? -7.216 -0.676 22.461 1.00 87.94 80 PRO A C 1
ATOM 602 O O . PRO A 1 80 ? -6.478 -0.737 21.484 1.00 87.94 80 PRO A O 1
ATOM 605 N N . LEU A 1 81 ? -6.749 -0.859 23.703 1.00 85.25 81 LEU A N 1
ATOM 606 C CA . LEU A 1 81 ? -5.315 -1.017 24.008 1.00 85.25 81 LEU A CA 1
ATOM 607 C C . LEU A 1 81 ? -4.645 -2.190 23.272 1.00 85.25 81 LEU A C 1
ATOM 609 O O . LEU A 1 81 ? -3.454 -2.135 22.989 1.00 85.25 81 LEU A O 1
ATOM 613 N N . GLY A 1 82 ? -5.404 -3.243 22.958 1.00 88.69 82 GLY A N 1
ATOM 614 C CA . GLY A 1 82 ? -4.925 -4.411 22.215 1.00 88.69 82 GLY A CA 1
ATOM 615 C C . GLY A 1 82 ? -4.998 -4.264 20.694 1.00 88.69 82 GLY A C 1
ATOM 616 O O . GLY A 1 82 ? -4.954 -5.269 19.987 1.00 88.69 82 GLY A O 1
ATOM 617 N N . THR A 1 83 ? -5.194 -3.057 20.160 1.00 90.31 83 THR A N 1
ATOM 618 C CA . THR A 1 83 ? -5.299 -2.819 18.716 1.00 90.31 83 THR A CA 1
ATOM 619 C C . THR A 1 83 ? -4.552 -1.553 18.331 1.00 90.31 83 THR A C 1
ATOM 621 O O . THR A 1 83 ? -4.788 -0.483 18.882 1.00 90.31 83 THR A O 1
ATOM 624 N N . ILE A 1 84 ? -3.655 -1.692 17.360 1.00 89.19 84 ILE A N 1
ATOM 625 C CA . ILE A 1 84 ? -2.933 -0.577 16.755 1.00 89.19 84 ILE A CA 1
ATOM 626 C C . ILE A 1 84 ? -3.485 -0.418 15.334 1.00 89.19 84 ILE A C 1
ATOM 628 O O . ILE A 1 84 ? -3.425 -1.388 14.571 1.00 89.19 84 ILE A O 1
ATOM 632 N N . PRO A 1 85 ? -4.065 0.744 14.984 1.00 89.06 85 PRO A N 1
ATOM 633 C CA . PRO A 1 85 ? -4.527 1.004 13.624 1.00 89.06 85 PRO A CA 1
ATOM 634 C C . PRO A 1 85 ? -3.348 1.092 12.639 1.00 89.06 85 PRO A C 1
ATOM 636 O O . PRO A 1 85 ? -2.216 1.346 13.063 1.00 89.06 85 PRO A O 1
ATOM 639 N N . PRO A 1 86 ? -3.592 0.911 11.329 1.00 89.12 86 PRO A N 1
ATOM 640 C CA . PRO A 1 86 ? -2.579 1.139 10.303 1.00 89.12 86 PRO A CA 1
ATOM 641 C C . PRO A 1 86 ? -1.985 2.552 10.363 1.00 89.12 86 PRO A C 1
ATOM 643 O O . PRO A 1 86 ? -2.662 3.512 10.728 1.00 89.12 86 PRO A O 1
ATOM 646 N N . THR A 1 87 ? -0.716 2.673 9.978 1.00 89.00 87 THR A N 1
ATOM 647 C CA . THR A 1 87 ? -0.086 3.966 9.691 1.00 89.00 87 THR A CA 1
ATOM 648 C C . THR A 1 87 ? -0.599 4.477 8.349 1.00 89.00 87 THR A C 1
ATOM 650 O O . THR A 1 87 ? -0.670 3.722 7.379 1.00 89.00 87 THR A O 1
ATOM 653 N N . GLU A 1 88 ? -0.960 5.749 8.299 1.00 88.56 88 GLU A N 1
ATOM 654 C CA . GLU A 1 88 ? -1.489 6.402 7.106 1.00 88.56 88 GLU A CA 1
ATOM 655 C C . GLU A 1 88 ? -0.389 6.649 6.067 1.00 88.56 88 GLU A C 1
ATOM 657 O O . GLU A 1 88 ? 0.764 6.926 6.409 1.00 88.56 88 GLU A O 1
ATOM 662 N N . GLY A 1 89 ? -0.725 6.481 4.785 1.00 87.88 89 GLY A N 1
ATOM 663 C CA . GLY A 1 89 ? 0.188 6.797 3.685 1.00 87.88 89 GLY A CA 1
ATOM 664 C C . GLY A 1 89 ? 1.408 5.894 3.541 1.00 87.88 89 GLY A C 1
ATOM 665 O O . GLY A 1 89 ? 2.341 6.241 2.813 1.00 87.88 89 GLY A O 1
ATOM 666 N N . SER A 1 90 ? 1.454 4.756 4.238 1.00 89.31 90 SER A N 1
ATOM 667 C CA . SER A 1 90 ? 2.704 4.018 4.399 1.00 89.31 90 SER A CA 1
ATOM 668 C C . SER A 1 90 ? 2.516 2.506 4.450 1.00 89.31 90 SER A C 1
ATOM 670 O O . SER A 1 90 ? 1.725 1.978 5.228 1.00 89.31 90 SER A O 1
ATOM 672 N N . LEU A 1 91 ? 3.300 1.790 3.644 1.00 90.56 91 LEU A N 1
ATOM 673 C CA . LEU A 1 91 ? 3.433 0.334 3.717 1.00 90.56 91 LEU A CA 1
ATOM 674 C C . LEU A 1 91 ? 4.547 -0.063 4.688 1.00 90.56 91 LEU A C 1
ATOM 676 O O . LEU A 1 91 ? 5.627 0.530 4.686 1.00 90.56 91 LEU A O 1
ATOM 680 N N . ASP A 1 92 ? 4.309 -1.113 5.476 1.00 89.75 92 ASP A N 1
ATOM 681 C CA . ASP A 1 92 ? 5.347 -1.718 6.314 1.00 89.75 92 ASP A CA 1
ATOM 682 C C . ASP A 1 92 ? 6.301 -2.595 5.484 1.00 89.75 92 ASP A C 1
ATOM 684 O O . ASP A 1 92 ? 5.955 -3.049 4.391 1.00 89.75 92 ASP A O 1
ATOM 688 N N . ARG A 1 93 ? 7.503 -2.870 6.012 1.00 90.25 93 ARG A N 1
ATOM 689 C CA . ARG A 1 93 ? 8.563 -3.596 5.281 1.00 90.25 93 ARG A CA 1
ATOM 690 C C . ARG A 1 93 ? 8.143 -4.978 4.791 1.00 90.25 93 ARG A C 1
ATOM 692 O O . ARG A 1 93 ? 8.534 -5.388 3.702 1.00 90.25 93 ARG A O 1
ATOM 699 N N . GLU A 1 94 ? 7.392 -5.723 5.598 1.00 91.50 94 GLU A N 1
ATOM 700 C CA . GLU A 1 94 ? 6.974 -7.082 5.244 1.00 9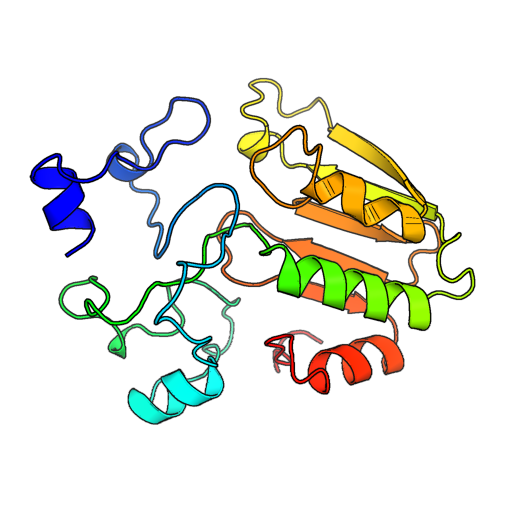1.50 94 GLU A CA 1
ATOM 701 C C . GLU A 1 94 ? 5.982 -7.036 4.077 1.00 91.50 94 GLU A C 1
ATOM 703 O O . GLU A 1 94 ? 6.138 -7.779 3.105 1.00 91.50 94 GLU A O 1
ATOM 708 N N . THR A 1 95 ? 5.012 -6.119 4.140 1.00 92.62 95 THR A N 1
ATOM 709 C CA . THR A 1 95 ? 4.035 -5.912 3.064 1.00 92.62 95 THR A CA 1
ATOM 710 C C . THR A 1 95 ? 4.710 -5.379 1.798 1.00 92.62 95 THR A C 1
ATOM 712 O O . THR A 1 95 ? 4.444 -5.894 0.713 1.00 92.62 95 THR A O 1
ATOM 715 N N . TRP A 1 96 ? 5.638 -4.422 1.921 1.00 94.12 96 TRP A N 1
ATOM 716 C CA . TRP A 1 96 ? 6.426 -3.890 0.803 1.00 94.12 96 TRP A CA 1
ATOM 717 C C . TRP A 1 96 ? 7.197 -4.989 0.068 1.00 94.12 96 TRP A C 1
ATOM 719 O O . TRP A 1 96 ? 7.069 -5.136 -1.146 1.00 94.12 96 TRP A O 1
ATOM 729 N N . ASN A 1 97 ? 7.943 -5.817 0.800 1.00 94.94 97 ASN A N 1
ATOM 730 C CA . ASN A 1 97 ? 8.744 -6.885 0.204 1.00 94.94 97 ASN A CA 1
ATOM 731 C C . ASN A 1 97 ? 7.875 -7.923 -0.517 1.00 94.94 97 ASN A C 1
ATOM 733 O O . ASN A 1 97 ? 8.222 -8.367 -1.614 1.00 94.94 97 ASN A O 1
ATOM 737 N N . ARG A 1 98 ? 6.731 -8.297 0.072 1.00 95.88 98 ARG A N 1
ATOM 738 C CA . ARG A 1 98 ? 5.773 -9.202 -0.581 1.00 95.88 98 ARG A CA 1
ATOM 739 C C . ARG A 1 98 ? 5.175 -8.581 -1.838 1.00 95.88 98 ARG A C 1
ATOM 741 O O . ARG A 1 98 ? 5.134 -9.246 -2.871 1.00 95.88 98 ARG A O 1
ATOM 748 N N . LEU A 1 99 ? 4.772 -7.312 -1.772 1.00 96.62 99 LEU A N 1
ATOM 749 C CA . LEU A 1 99 ? 4.243 -6.574 -2.915 1.00 96.62 99 LEU A CA 1
ATOM 750 C C . LEU A 1 99 ? 5.260 -6.533 -4.061 1.00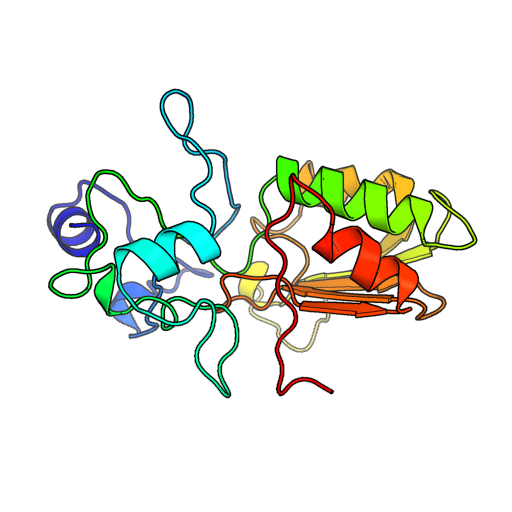 96.62 99 LEU A C 1
ATOM 752 O O . LEU A 1 99 ? 4.926 -6.925 -5.175 1.00 96.62 99 LEU A O 1
ATOM 756 N N . VAL A 1 100 ? 6.509 -6.145 -3.788 1.00 97.06 100 VAL A N 1
ATOM 757 C CA . VAL A 1 100 ? 7.589 -6.130 -4.788 1.00 97.06 100 VAL A CA 1
ATOM 758 C C . VAL A 1 100 ? 7.793 -7.521 -5.392 1.00 97.06 100 VAL A C 1
ATOM 760 O O . VAL A 1 100 ? 7.858 -7.646 -6.612 1.00 97.06 100 VAL A O 1
ATOM 763 N N . ALA A 1 101 ? 7.810 -8.584 -4.582 1.00 97.69 101 ALA A N 1
ATOM 764 C CA . ALA A 1 101 ? 7.950 -9.951 -5.086 1.00 97.69 101 ALA A CA 1
ATOM 765 C C . ALA A 1 101 ? 6.797 -10.366 -6.020 1.00 97.69 101 ALA A C 1
ATOM 767 O O . ALA A 1 101 ? 7.029 -11.018 -7.041 1.00 97.69 101 ALA A O 1
ATOM 768 N N . VAL A 1 102 ? 5.556 -9.981 -5.704 1.00 98.19 102 VAL A N 1
ATOM 769 C CA . VAL A 1 102 ? 4.403 -10.201 -6.588 1.00 98.19 102 VAL A CA 1
ATOM 770 C C . VAL A 1 102 ? 4.563 -9.395 -7.880 1.00 98.19 102 VAL A C 1
ATOM 772 O O . VAL A 1 102 ? 4.436 -9.960 -8.965 1.00 98.19 102 VAL A O 1
ATOM 775 N N . LEU A 1 103 ? 4.902 -8.108 -7.795 1.00 98.00 103 LEU A N 1
ATOM 776 C CA . LEU A 1 103 ? 5.095 -7.254 -8.969 1.00 98.00 103 LEU A CA 1
ATOM 777 C C . LEU A 1 103 ? 6.192 -7.796 -9.893 1.00 98.00 103 LEU A C 1
ATOM 779 O O . LEU A 1 103 ? 5.987 -7.838 -11.104 1.00 98.00 103 LEU A O 1
ATOM 783 N N . VAL A 1 104 ? 7.309 -8.281 -9.340 1.00 98.12 104 VAL A N 1
ATOM 784 C CA . VAL A 1 104 ? 8.390 -8.921 -10.105 1.00 98.12 104 VAL A CA 1
ATOM 785 C C . VAL A 1 104 ? 7.853 -10.116 -10.886 1.00 98.12 104 VAL A C 1
ATOM 787 O O . VAL A 1 104 ? 8.045 -10.188 -12.094 1.00 98.12 104 VAL A O 1
ATOM 790 N N . ARG A 1 105 ? 7.110 -11.025 -10.242 1.00 97.88 105 ARG A N 1
ATOM 791 C CA . ARG A 1 105 ? 6.537 -12.203 -10.922 1.00 97.88 105 ARG A CA 1
ATOM 792 C C . ARG A 1 105 ? 5.546 -11.850 -12.033 1.00 97.88 105 ARG A C 1
ATOM 794 O O . ARG A 1 105 ? 5.371 -12.635 -12.959 1.00 97.88 105 ARG A O 1
ATOM 801 N N . HIS A 1 106 ? 4.884 -10.701 -11.933 1.00 97.50 106 HIS A N 1
ATOM 802 C CA . HIS A 1 106 ? 3.833 -10.281 -12.862 1.00 97.50 106 HIS A CA 1
ATOM 803 C C . HIS A 1 106 ? 4.259 -9.175 -13.839 1.00 97.50 106 HIS A C 1
ATOM 805 O O . HIS A 1 106 ? 3.429 -8.694 -14.621 1.00 97.50 106 HIS A O 1
ATOM 811 N N . SER A 1 107 ? 5.540 -8.808 -13.850 1.00 96.94 107 SER A N 1
ATOM 812 C CA . SER A 1 107 ? 6.115 -7.871 -14.815 1.00 96.94 107 SER A CA 1
ATOM 813 C C . SER A 1 107 ? 6.899 -8.635 -15.890 1.00 96.94 107 SER A C 1
ATOM 815 O O . SER A 1 107 ? 7.653 -9.541 -15.539 1.00 96.94 107 SER A O 1
ATOM 817 N N . PRO A 1 108 ? 6.760 -8.309 -17.193 1.00 92.25 108 PRO A N 1
ATOM 818 C CA . PRO A 1 108 ? 7.413 -9.073 -18.264 1.00 92.25 108 PRO A CA 1
ATOM 819 C C . PRO A 1 108 ? 8.941 -9.148 -18.141 1.00 92.25 108 PRO A C 1
ATOM 821 O O . PRO A 1 108 ? 9.526 -10.182 -18.443 1.00 92.25 108 PRO A O 1
ATOM 824 N N . ALA A 1 109 ? 9.573 -8.070 -17.669 1.00 97.00 109 ALA A N 1
ATOM 825 C CA . ALA A 1 109 ? 11.018 -7.991 -17.454 1.00 97.00 109 ALA A CA 1
ATOM 826 C C . ALA A 1 109 ? 11.442 -8.426 -16.036 1.00 97.00 109 ALA A C 1
ATOM 828 O O . ALA A 1 109 ? 12.600 -8.266 -15.660 1.00 97.00 109 ALA A O 1
ATOM 829 N N . GLY A 1 110 ? 10.522 -8.957 -15.224 1.00 97.50 110 GLY A N 1
ATOM 830 C CA . GLY A 1 110 ? 10.829 -9.431 -13.879 1.00 97.50 110 GLY A CA 1
ATOM 831 C C . GLY A 1 110 ? 11.509 -8.359 -13.011 1.00 97.50 110 GLY A C 1
ATOM 832 O O . GLY A 1 110 ? 10.990 -7.239 -12.922 1.00 97.50 110 GLY A O 1
ATOM 833 N N . PRO A 1 111 ? 12.655 -8.660 -12.368 1.00 98.00 111 PRO A N 1
ATOM 834 C CA . PRO A 1 111 ? 13.385 -7.687 -11.554 1.00 98.00 111 PRO A CA 1
ATOM 835 C C . PRO A 1 111 ? 13.946 -6.516 -12.374 1.00 98.00 111 PRO A C 1
ATOM 837 O O . PRO A 1 111 ? 14.091 -5.426 -11.830 1.00 98.00 111 PRO A O 1
ATOM 840 N N . ASP A 1 112 ? 14.188 -6.689 -13.675 1.00 98.38 112 ASP A N 1
ATOM 841 C CA . ASP A 1 112 ? 14.726 -5.641 -14.553 1.00 98.38 112 ASP A CA 1
ATOM 842 C C . ASP A 1 112 ? 13.660 -4.660 -15.059 1.00 98.38 112 ASP A C 1
ATOM 844 O O . ASP A 1 112 ? 13.957 -3.732 -15.813 1.00 98.38 112 ASP A O 1
ATOM 848 N N . THR A 1 113 ? 12.405 -4.833 -14.637 1.00 98.31 113 THR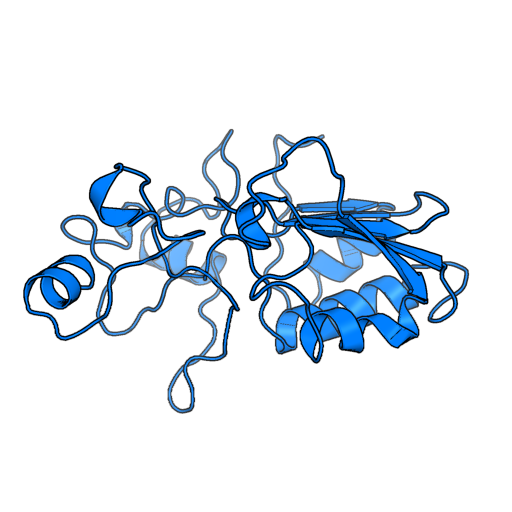 A N 1
ATOM 849 C CA . THR A 1 113 ? 11.310 -3.919 -14.973 1.00 98.31 113 THR A CA 1
ATOM 850 C C . THR A 1 113 ? 11.659 -2.500 -14.531 1.00 98.31 113 THR A C 1
ATOM 852 O O . THR A 1 113 ? 11.822 -2.245 -13.338 1.00 98.31 113 THR A O 1
ATOM 855 N N . ARG A 1 114 ? 11.765 -1.571 -15.489 1.00 98.25 114 ARG A N 1
ATOM 856 C CA . ARG A 1 114 ? 11.943 -0.141 -15.203 1.00 98.25 114 ARG A CA 1
ATOM 857 C C . ARG A 1 114 ? 10.687 0.405 -14.542 1.00 98.25 114 ARG A C 1
ATOM 859 O O . ARG A 1 114 ? 9.585 0.199 -15.052 1.00 98.25 114 ARG A O 1
ATOM 866 N N . CYS A 1 115 ? 10.867 1.131 -13.450 1.00 97.81 115 CYS A N 1
ATOM 867 C CA . CYS A 1 115 ? 9.795 1.702 -12.657 1.00 97.81 115 CYS A CA 1
ATOM 868 C C . CYS A 1 115 ? 10.120 3.136 -12.254 1.00 97.81 115 CYS A C 1
ATOM 870 O O . CYS A 1 115 ? 11.285 3.522 -12.150 1.00 97.81 115 CYS A O 1
ATOM 872 N N . LEU A 1 116 ? 9.068 3.898 -11.982 1.00 97.19 116 LEU A N 1
ATOM 873 C CA . LEU A 1 116 ? 9.155 5.248 -11.453 1.00 97.19 116 LEU A CA 1
ATOM 874 C C . LEU A 1 116 ? 8.438 5.310 -10.107 1.00 97.19 116 LEU A C 1
ATOM 876 O O . LEU A 1 116 ? 7.337 4.778 -9.980 1.00 97.19 116 LEU A O 1
ATOM 880 N N . ALA A 1 117 ? 9.061 5.946 -9.121 1.00 95.31 117 ALA A N 1
ATOM 881 C CA . ALA A 1 117 ? 8.530 6.161 -7.782 1.00 95.31 117 ALA A CA 1
ATOM 882 C C . ALA A 1 117 ? 8.350 7.662 -7.544 1.00 95.31 117 ALA A C 1
ATOM 884 O O . ALA A 1 117 ? 9.319 8.416 -7.591 1.00 95.31 117 ALA A O 1
ATOM 885 N N . TYR A 1 118 ? 7.120 8.087 -7.289 1.00 93.31 118 TYR A N 1
ATOM 886 C CA . TYR A 1 118 ? 6.784 9.463 -6.948 1.00 93.31 118 TYR A CA 1
ATOM 887 C C . TYR A 1 118 ? 6.535 9.589 -5.449 1.00 93.31 118 TYR A C 1
ATOM 889 O O . TYR A 1 118 ? 5.847 8.755 -4.853 1.00 93.31 118 TYR A O 1
ATOM 897 N N . TYR A 1 119 ? 7.051 10.666 -4.870 1.00 89.75 119 TYR A N 1
ATOM 898 C CA . TYR A 1 119 ? 6.786 11.064 -3.496 1.00 89.75 119 TYR A CA 1
ATOM 899 C C . TYR A 1 119 ? 6.019 12.382 -3.496 1.00 89.75 119 TYR A C 1
ATOM 901 O O . TYR A 1 119 ? 6.445 13.358 -4.115 1.00 89.75 119 TYR A O 1
ATOM 909 N N . SER A 1 120 ? 4.889 12.410 -2.789 1.00 86.56 120 SER A N 1
ATOM 910 C CA . SER A 1 120 ? 4.142 13.647 -2.579 1.00 86.56 120 SER A CA 1
ATOM 911 C C . SER A 1 120 ? 5.016 14.672 -1.840 1.00 86.56 120 SER A C 1
ATOM 913 O O . SER A 1 120 ? 5.630 14.303 -0.830 1.00 86.56 120 SER A O 1
ATOM 915 N N . PRO A 1 121 ? 5.041 15.952 -2.267 1.00 85.25 121 PRO A N 1
ATOM 916 C CA . PRO A 1 121 ? 5.744 17.030 -1.567 1.00 85.25 121 PRO A CA 1
ATOM 917 C C . PRO A 1 121 ? 5.434 17.084 -0.064 1.00 85.25 121 PRO A C 1
ATOM 919 O O . PRO A 1 121 ? 6.336 17.309 0.741 1.00 85.25 121 PRO A O 1
ATOM 922 N N . LEU A 1 122 ? 4.194 16.757 0.329 1.00 80.25 122 LEU A N 1
ATOM 923 C CA . LEU A 1 122 ? 3.777 16.684 1.735 1.00 80.25 122 LEU A CA 1
ATOM 924 C C . LEU A 1 122 ? 4.597 15.668 2.541 1.00 80.25 122 LEU A C 1
ATOM 926 O O . LEU A 1 122 ? 4.991 15.941 3.671 1.00 80.25 122 LEU A O 1
ATOM 930 N N . THR A 1 123 ? 4.892 14.505 1.955 1.00 80.81 123 THR A N 1
ATOM 931 C CA . THR A 1 123 ? 5.660 13.438 2.623 1.00 80.81 123 THR A CA 1
ATOM 932 C C . THR A 1 123 ? 7.153 13.747 2.727 1.00 80.81 123 THR A C 1
ATOM 934 O O . THR A 1 123 ? 7.845 13.161 3.558 1.00 80.81 123 THR A O 1
ATOM 937 N N . LEU A 1 124 ? 7.638 14.676 1.899 1.00 81.12 124 LEU A N 1
ATOM 938 C CA . LEU A 1 124 ? 9.020 15.156 1.886 1.00 81.12 124 LEU A CA 1
ATOM 939 C C . LEU A 1 124 ? 9.226 16.405 2.751 1.00 81.12 124 LEU A C 1
ATOM 941 O O . LEU A 1 124 ? 10.354 16.869 2.891 1.00 81.12 124 LEU A O 1
ATOM 945 N N . GLY A 1 125 ? 8.151 16.974 3.301 1.00 77.19 125 GLY A N 1
ATOM 946 C CA . GLY A 1 125 ? 8.201 18.277 3.959 1.00 77.19 125 GLY A CA 1
ATOM 947 C C . GLY A 1 125 ? 8.644 19.409 3.033 1.00 77.19 125 GLY A C 1
ATOM 948 O O . GLY A 1 125 ? 9.217 20.395 3.492 1.00 77.19 125 GLY A O 1
ATOM 949 N N . ALA A 1 126 ? 8.406 19.259 1.729 1.00 79.75 126 ALA A N 1
ATOM 950 C CA . ALA A 1 126 ? 8.745 20.272 0.748 1.00 79.75 126 ALA A CA 1
ATOM 951 C C . ALA A 1 126 ? 7.766 21.452 0.838 1.00 79.75 126 ALA A C 1
ATOM 953 O O . ALA A 1 126 ? 6.559 21.274 1.000 1.00 79.75 126 ALA A O 1
ATOM 954 N N . THR A 1 127 ? 8.295 22.667 0.706 1.00 77.12 127 THR A N 1
ATOM 955 C CA . THR A 1 127 ? 7.508 23.908 0.624 1.00 77.12 127 THR A CA 1
ATOM 956 C C . THR A 1 127 ? 7.163 24.290 -0.816 1.00 77.12 127 THR A C 1
ATOM 958 O O . THR A 1 127 ? 6.239 25.068 -1.040 1.00 77.12 127 THR A O 1
ATOM 961 N N . ASP A 1 128 ? 7.890 23.729 -1.783 1.00 80.56 128 ASP A N 1
ATOM 962 C CA . ASP A 1 128 ? 7.638 23.863 -3.214 1.00 80.56 128 ASP A CA 1
ATOM 963 C C . ASP A 1 128 ? 6.858 22.641 -3.717 1.00 80.56 128 ASP A C 1
ATOM 965 O O . ASP A 1 128 ? 7.393 21.534 -3.818 1.00 80.56 128 ASP A O 1
ATOM 969 N N . PHE A 1 129 ? 5.574 22.853 -4.003 1.00 81.12 129 PHE A N 1
ATOM 970 C CA . PHE A 1 129 ? 4.660 21.818 -4.483 1.00 81.12 129 PHE A CA 1
ATOM 971 C C . PHE A 1 129 ? 4.746 21.590 -5.997 1.00 81.12 129 PHE A C 1
ATOM 973 O O . PHE A 1 129 ? 4.259 20.564 -6.475 1.00 81.12 129 PHE A O 1
ATOM 980 N N . ASP A 1 130 ? 5.381 22.501 -6.739 1.00 83.44 130 ASP A N 1
ATOM 981 C CA . ASP A 1 130 ? 5.524 22.410 -8.193 1.00 83.44 130 ASP A CA 1
ATOM 982 C C . ASP A 1 130 ? 6.761 21.585 -8.589 1.00 83.44 130 ASP A C 1
ATOM 984 O O . ASP A 1 130 ? 6.830 21.023 -9.687 1.00 83.44 130 ASP A O 1
ATOM 988 N N . ASN A 1 131 ? 7.725 21.436 -7.677 1.00 82.62 131 ASN A N 1
ATOM 989 C CA . ASN A 1 131 ? 8.880 20.567 -7.865 1.00 82.62 131 ASN A CA 1
ATOM 990 C C . ASN A 1 131 ? 8.527 19.089 -7.602 1.00 82.62 131 ASN A C 1
ATOM 992 O O . ASN A 1 131 ? 8.578 18.586 -6.475 1.00 82.62 131 ASN A O 1
ATOM 996 N N . LEU A 1 132 ? 8.159 18.365 -8.662 1.00 86.00 132 LEU A N 1
ATOM 997 C CA . LEU A 1 132 ? 7.800 16.948 -8.578 1.00 86.00 132 LEU A CA 1
ATOM 998 C C . LEU A 1 132 ? 9.020 16.060 -8.296 1.00 86.00 132 LEU A C 1
ATOM 1000 O O . LEU A 1 132 ? 9.986 16.031 -9.057 1.00 86.00 132 LEU A O 1
ATOM 1004 N N . HIS A 1 133 ? 8.926 15.244 -7.247 1.00 87.44 133 HIS A N 1
ATOM 1005 C CA . HIS A 1 133 ? 9.988 14.325 -6.850 1.00 87.44 133 HIS A CA 1
ATOM 1006 C C . HIS A 1 133 ? 9.708 12.920 -7.385 1.00 87.44 133 HIS A C 1
ATOM 1008 O O . HIS A 1 133 ? 8.914 12.164 -6.819 1.00 87.44 133 HIS A O 1
ATOM 1014 N N . VAL A 1 134 ? 10.363 12.572 -8.495 1.00 92.75 134 VAL A N 1
ATOM 1015 C CA . VAL A 1 134 ? 10.253 11.256 -9.135 1.00 92.75 134 VAL A CA 1
ATOM 1016 C C . VAL A 1 134 ? 11.627 10.598 -9.216 1.00 92.75 134 VAL A C 1
ATOM 1018 O O . VAL A 1 134 ? 12.585 11.177 -9.724 1.00 92.75 134 VAL A O 1
ATOM 1021 N N . ARG A 1 135 ? 11.717 9.360 -8.732 1.00 92.62 135 ARG A N 1
ATOM 1022 C CA . ARG A 1 135 ? 12.890 8.491 -8.852 1.00 92.62 135 ARG A CA 1
ATOM 1023 C C . ARG A 1 135 ? 12.637 7.443 -9.921 1.00 92.62 135 ARG A C 1
ATOM 1025 O O . ARG A 1 135 ? 11.532 6.923 -10.023 1.00 92.62 135 ARG A O 1
ATOM 1032 N N . GLU A 1 136 ? 13.667 7.099 -10.679 1.00 95.88 136 GLU A N 1
ATOM 1033 C CA . GLU A 1 136 ? 13.625 6.004 -11.645 1.00 95.88 136 GLU A CA 1
ATOM 1034 C C . GLU A 1 136 ? 14.593 4.895 -11.218 1.00 95.88 136 GLU A C 1
ATOM 1036 O O . GLU A 1 136 ? 15.685 5.176 -10.722 1.00 95.88 136 GLU A O 1
ATOM 1041 N N . GLY A 1 137 ? 14.209 3.635 -11.417 1.00 96.44 137 GLY A N 1
ATOM 1042 C CA . GLY A 1 137 ? 15.079 2.490 -11.171 1.00 96.44 137 GLY A CA 1
ATOM 1043 C C . GLY A 1 137 ? 14.495 1.179 -11.688 1.00 96.44 137 GLY A C 1
ATOM 1044 O O . GLY A 1 137 ? 13.499 1.164 -12.413 1.00 96.44 137 GLY A O 1
ATOM 1045 N N . ARG A 1 138 ? 15.116 0.060 -11.310 1.00 97.94 138 ARG A N 1
ATOM 1046 C CA . ARG A 1 138 ? 14.591 -1.286 -11.573 1.00 97.94 138 ARG A CA 1
ATOM 1047 C C . ARG A 1 138 ? 13.767 -1.780 -10.394 1.00 97.94 138 ARG A C 1
ATOM 1049 O O . ARG A 1 138 ? 14.094 -1.516 -9.240 1.00 97.94 138 ARG A O 1
ATOM 1056 N N . LEU A 1 139 ? 12.738 -2.566 -10.681 1.00 97.69 139 LEU A N 1
ATOM 1057 C CA . LEU A 1 139 ? 11.863 -3.146 -9.669 1.00 97.69 139 LEU A CA 1
ATOM 1058 C C . LEU A 1 139 ? 12.609 -4.058 -8.681 1.00 97.69 139 LEU A C 1
ATOM 1060 O O . LEU A 1 139 ? 12.273 -4.076 -7.501 1.00 97.69 139 LEU A O 1
ATOM 1064 N N . GLY A 1 140 ? 13.633 -4.783 -9.135 1.00 97.00 140 GLY A N 1
ATOM 1065 C CA . GLY A 1 140 ? 14.471 -5.626 -8.278 1.00 97.00 140 GLY A CA 1
ATOM 1066 C C . GLY A 1 140 ? 15.239 -4.841 -7.211 1.00 97.00 140 GLY A C 1
ATOM 1067 O O . GLY A 1 140 ? 15.509 -5.373 -6.139 1.00 97.00 140 GLY A O 1
ATOM 1068 N N . ASP A 1 141 ? 15.504 -3.558 -7.467 1.00 95.94 141 ASP A N 1
ATOM 1069 C CA . ASP A 1 141 ? 16.200 -2.659 -6.547 1.00 95.94 141 ASP A CA 1
ATOM 1070 C C . ASP A 1 141 ? 15.223 -1.941 -5.592 1.00 95.94 141 ASP A C 1
ATOM 1072 O O . ASP A 1 141 ? 15.650 -1.190 -4.719 1.00 95.94 141 ASP A O 1
ATOM 1076 N N . ALA A 1 142 ? 13.907 -2.183 -5.695 1.00 93.94 142 ALA A N 1
ATOM 1077 C CA . ALA A 1 142 ? 12.873 -1.452 -4.953 1.00 93.94 142 ALA A CA 1
ATOM 1078 C C . ALA A 1 142 ? 12.967 -1.582 -3.420 1.00 93.94 142 ALA A C 1
ATOM 1080 O O . ALA A 1 142 ? 12.346 -0.798 -2.703 1.00 93.94 142 ALA A O 1
ATOM 1081 N N . GLY A 1 143 ? 13.764 -2.514 -2.888 1.00 90.62 143 GLY A N 1
ATOM 1082 C CA . GLY A 1 143 ? 14.115 -2.532 -1.463 1.00 90.62 143 GLY A CA 1
ATOM 1083 C C . GLY A 1 143 ? 14.757 -1.218 -0.991 1.00 90.62 143 GLY A C 1
ATOM 1084 O O . GLY A 1 143 ? 14.479 -0.764 0.118 1.00 90.62 143 GLY A O 1
ATOM 1085 N N . ILE A 1 144 ? 15.515 -0.539 -1.864 1.00 90.50 144 ILE A N 1
ATOM 1086 C CA . ILE A 1 144 ? 16.168 0.742 -1.557 1.00 90.50 144 ILE A CA 1
ATOM 1087 C C . I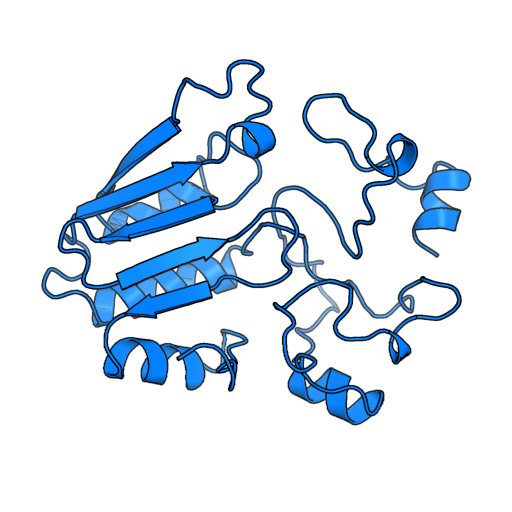LE A 1 144 ? 15.167 1.855 -1.221 1.00 90.50 144 ILE A C 1
ATOM 1089 O O . ILE A 1 144 ? 15.457 2.706 -0.388 1.00 90.50 144 ILE A O 1
ATOM 1093 N N . LEU A 1 145 ? 13.962 1.813 -1.803 1.00 88.62 145 LEU A N 1
ATOM 1094 C CA . LEU A 1 145 ? 12.890 2.783 -1.541 1.00 88.62 145 LEU A CA 1
ATOM 1095 C C . LEU A 1 145 ? 12.298 2.635 -0.132 1.00 88.62 145 LEU A C 1
ATOM 1097 O O . LEU A 1 145 ? 11.555 3.502 0.327 1.00 88.62 145 LEU A O 1
ATOM 1101 N N . TYR A 1 146 ? 12.599 1.525 0.544 1.00 84.88 146 TYR A N 1
ATOM 1102 C CA . TYR A 1 146 ? 12.284 1.325 1.950 1.00 84.88 146 TYR A CA 1
ATOM 1103 C C . TYR A 1 146 ? 13.493 1.632 2.839 1.00 84.88 146 TYR A C 1
ATOM 1105 O O . TYR A 1 146 ? 13.359 2.358 3.821 1.00 84.88 146 TYR A O 1
ATOM 1113 N N . ASP A 1 147 ? 14.663 1.086 2.499 1.00 82.94 147 ASP A N 1
ATOM 1114 C CA . ASP A 1 147 ? 15.848 1.117 3.366 1.00 82.94 147 ASP A CA 1
ATOM 1115 C C . ASP A 1 147 ? 16.599 2.470 3.322 1.00 82.94 147 ASP A C 1
ATOM 1117 O O . ASP A 1 147 ? 17.214 2.868 4.310 1.00 82.94 147 ASP A O 1
ATOM 1121 N N . HIS A 1 148 ? 16.509 3.206 2.209 1.00 76.81 148 HIS A N 1
ATOM 1122 C CA . HIS A 1 148 ? 17.153 4.507 1.982 1.00 76.81 148 HIS A CA 1
ATOM 1123 C C . HIS A 1 148 ? 16.171 5.527 1.391 1.00 76.81 148 HIS A C 1
ATOM 1125 O O . HIS A 1 148 ? 16.463 6.225 0.421 1.00 76.81 148 HIS A O 1
ATOM 1131 N N . SER A 1 149 ? 14.973 5.584 1.966 1.00 75.12 149 SER A N 1
ATOM 1132 C CA . SER A 1 149 ? 13.942 6.523 1.536 1.00 75.12 149 SER A CA 1
ATOM 1133 C C . SER A 1 149 ? 14.270 7.952 1.966 1.00 75.12 149 SER A C 1
ATOM 1135 O O . SER A 1 149 ? 14.646 8.195 3.110 1.00 75.12 149 SER A O 1
ATOM 1137 N N . GLU A 1 150 ? 14.056 8.904 1.063 1.00 75.31 150 GLU A N 1
ATOM 1138 C CA . GLU A 1 150 ? 14.189 10.344 1.338 1.00 75.31 150 GLU A CA 1
ATOM 1139 C C . GLU A 1 150 ? 13.008 10.897 2.147 1.00 75.31 150 GLU A C 1
ATOM 1141 O O . GLU A 1 150 ? 13.105 11.957 2.753 1.00 75.31 150 GLU A O 1
ATOM 1146 N N . ALA A 1 151 ? 11.904 10.147 2.184 1.00 79.94 151 ALA A N 1
ATOM 1147 C CA . ALA A 1 151 ? 10.757 10.380 3.050 1.00 79.94 151 ALA A CA 1
ATOM 1148 C C . ALA A 1 151 ? 10.632 9.267 4.094 1.00 79.94 151 ALA A C 1
ATOM 1150 O O . ALA A 1 151 ? 10.869 8.087 3.806 1.00 79.94 151 ALA A O 1
ATOM 1151 N N . ASP A 1 152 ? 10.091 9.591 5.266 1.00 83.56 152 ASP A N 1
ATOM 1152 C CA . ASP A 1 152 ? 9.626 8.582 6.225 1.00 83.56 152 ASP A CA 1
ATOM 1153 C C . ASP A 1 152 ? 8.321 7.898 5.753 1.00 83.56 152 ASP A C 1
ATOM 1155 O O . ASP A 1 152 ? 7.572 7.371 6.549 1.00 83.56 152 ASP A O 1
ATOM 1159 N N . PHE A 1 153 ? 8.025 7.856 4.451 1.00 86.88 153 PHE A N 1
ATOM 1160 C CA . PHE A 1 153 ? 6.822 7.250 3.867 1.00 86.88 153 PHE A CA 1
ATOM 1161 C C . PHE A 1 153 ? 7.180 6.341 2.690 1.00 86.88 153 PHE A C 1
ATOM 1163 O O . PHE A 1 153 ? 8.215 6.520 2.042 1.00 86.88 153 PHE A O 1
ATOM 1170 N N . SER A 1 154 ? 6.336 5.350 2.385 1.00 89.50 154 SER A N 1
ATOM 1171 C CA . SER A 1 154 ? 6.435 4.672 1.084 1.00 89.50 154 SER A CA 1
ATOM 1172 C C . SER A 1 154 ? 6.150 5.660 -0.056 1.00 89.50 154 SER A C 1
ATOM 1174 O O . SER A 1 154 ? 5.457 6.648 0.185 1.00 89.50 154 SER A O 1
ATOM 1176 N N . PRO A 1 155 ? 6.624 5.401 -1.290 1.00 92.06 155 PRO A N 1
ATOM 1177 C CA . PRO A 1 155 ? 6.244 6.222 -2.435 1.00 92.06 155 PRO A CA 1
ATOM 1178 C C . PRO A 1 155 ? 4.723 6.385 -2.525 1.00 92.06 155 PRO A C 1
ATOM 1180 O O . PRO A 1 155 ? 3.985 5.400 -2.415 1.00 92.06 155 PRO A O 1
ATOM 1183 N N . SER A 1 156 ? 4.265 7.615 -2.761 1.00 91.62 156 SER A N 1
ATOM 1184 C CA . SER A 1 156 ? 2.848 7.915 -2.982 1.00 91.62 156 SER A CA 1
ATOM 1185 C C . SER A 1 156 ? 2.339 7.232 -4.246 1.00 91.62 156 SER A C 1
ATOM 1187 O O . SER A 1 156 ? 1.214 6.738 -4.281 1.00 91.62 156 SER A O 1
ATOM 1189 N N . ASN A 1 157 ? 3.194 7.121 -5.267 1.00 94.56 157 ASN A N 1
ATOM 1190 C CA . ASN A 1 157 ? 2.946 6.271 -6.422 1.00 94.56 157 ASN A CA 1
ATOM 1191 C C . ASN A 1 157 ? 4.199 5.491 -6.811 1.00 94.56 157 ASN A C 1
ATOM 1193 O O . ASN A 1 157 ? 5.318 5.986 -6.702 1.00 94.56 157 ASN A O 1
ATOM 1197 N N . LEU A 1 158 ? 4.000 4.285 -7.333 1.00 96.06 158 LEU A N 1
ATOM 1198 C CA . LEU A 1 158 ? 5.032 3.515 -8.021 1.00 96.06 158 LEU A CA 1
ATOM 1199 C C . LEU A 1 158 ? 4.384 2.848 -9.237 1.00 96.06 158 LEU A C 1
ATOM 1201 O O . LEU A 1 158 ? 3.293 2.290 -9.140 1.00 96.06 158 LEU A O 1
ATOM 1205 N N . TRP A 1 159 ? 5.006 2.937 -10.404 1.00 98.06 159 TRP A N 1
ATOM 1206 C CA . TRP A 1 159 ? 4.459 2.339 -11.622 1.00 98.06 159 TRP A CA 1
ATOM 1207 C C . TRP A 1 159 ? 5.557 1.791 -12.513 1.00 98.06 159 TRP A C 1
ATOM 1209 O O . TRP A 1 159 ? 6.668 2.325 -12.552 1.00 98.06 159 TRP A O 1
ATOM 1219 N N . ALA A 1 160 ? 5.234 0.732 -13.252 1.00 98.12 160 ALA A N 1
ATOM 1220 C CA . ALA A 1 160 ? 6.109 0.247 -14.306 1.00 98.12 160 ALA A CA 1
ATOM 1221 C C . ALA A 1 160 ? 6.116 1.232 -15.481 1.00 98.12 160 ALA A C 1
ATOM 1223 O O . ALA A 1 160 ? 5.078 1.778 -15.864 1.00 98.12 160 ALA A O 1
ATOM 1224 N N . ALA A 1 161 ? 7.281 1.432 -16.094 1.00 97.62 161 ALA A N 1
ATOM 1225 C CA . ALA A 1 161 ? 7.450 2.319 -17.243 1.00 97.62 161 ALA A CA 1
ATOM 1226 C C . ALA A 1 161 ? 6.600 1.883 -18.453 1.00 97.62 161 ALA A C 1
ATOM 1228 O O . ALA A 1 161 ? 6.168 2.723 -19.241 1.00 97.62 161 ALA A O 1
ATOM 1229 N N . ASP A 1 162 ? 6.306 0.582 -18.569 1.00 95.94 162 ASP A N 1
ATOM 1230 C CA . ASP A 1 162 ? 5.410 0.013 -19.585 1.00 95.94 162 ASP A CA 1
ATOM 1231 C C . ASP A 1 162 ? 3.912 0.193 -19.267 1.00 95.94 162 ASP A C 1
ATOM 1233 O O . ASP A 1 162 ? 3.059 -0.202 -20.061 1.00 95.94 162 ASP A O 1
ATOM 1237 N N . ARG A 1 163 ? 3.585 0.799 -18.116 1.00 96.12 163 ARG A N 1
ATOM 1238 C CA . ARG A 1 163 ? 2.227 1.035 -17.599 1.00 96.12 163 ARG A CA 1
ATOM 1239 C C . ARG A 1 163 ? 1.399 -0.236 -17.395 1.00 96.12 163 ARG A C 1
ATOM 1241 O O . ARG A 1 163 ? 0.174 -0.170 -17.314 1.00 96.12 163 ARG A O 1
ATOM 1248 N N . SER A 1 164 ? 2.044 -1.396 -17.275 1.00 96.25 164 SER A N 1
ATOM 1249 C CA . SER A 1 164 ? 1.359 -2.669 -17.019 1.00 96.25 164 SER A CA 1
ATOM 1250 C C . SER A 1 164 ? 0.719 -2.744 -15.627 1.00 96.25 164 SER A C 1
ATOM 1252 O O . SER A 1 164 ? -0.194 -3.552 -15.411 1.00 96.25 164 SER A O 1
ATOM 1254 N N . TRP A 1 165 ? 1.178 -1.901 -14.698 1.00 97.81 165 TRP A N 1
ATOM 1255 C CA . TRP A 1 165 ? 0.602 -1.703 -13.375 1.00 97.81 165 TRP A CA 1
ATOM 1256 C C . TRP A 1 165 ? 1.005 -0.348 -12.771 1.00 97.81 165 TRP A C 1
ATOM 1258 O O . TRP A 1 165 ? 2.015 0.252 -13.148 1.00 97.81 165 TRP A O 1
ATOM 1268 N N . VAL A 1 166 ? 0.216 0.106 -11.798 1.00 97.31 166 VAL A N 1
ATOM 1269 C CA . VAL A 1 166 ? 0.481 1.267 -10.940 1.00 97.31 166 VAL A CA 1
ATOM 1270 C C . VAL A 1 166 ? -0.039 0.986 -9.534 1.00 97.31 166 VAL A C 1
ATOM 1272 O O . VAL A 1 166 ? -1.073 0.335 -9.362 1.00 97.31 166 VAL A O 1
ATOM 1275 N N . LEU A 1 167 ? 0.66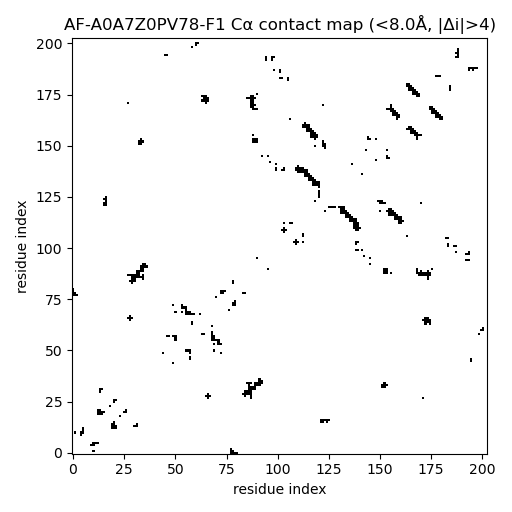4 1.501 -8.532 1.00 95.12 167 LEU A N 1
ATOM 1276 C CA . LEU A 1 167 ? 0.178 1.593 -7.164 1.00 95.12 167 LEU A CA 1
ATOM 1277 C C . LEU A 1 167 ? 0.077 3.046 -6.707 1.00 95.12 167 LEU A C 1
ATOM 1279 O O . LEU A 1 167 ? 0.808 3.920 -7.178 1.00 95.12 167 LEU A O 1
ATOM 1283 N N . CYS A 1 168 ? -0.859 3.286 -5.798 1.00 93.56 168 CYS A N 1
ATOM 1284 C CA . CYS A 1 168 ? -1.109 4.574 -5.179 1.00 93.56 168 CYS A CA 1
ATOM 1285 C C . CYS A 1 168 ? -1.330 4.373 -3.680 1.00 93.56 168 CYS A C 1
ATOM 1287 O O . CYS A 1 168 ? -2.284 3.705 -3.276 1.00 93.56 168 CYS A O 1
ATOM 1289 N N . THR A 1 169 ? -0.433 4.933 -2.878 1.00 90.62 169 THR A N 1
ATOM 1290 C CA . THR A 1 169 ? -0.526 4.990 -1.421 1.00 90.62 169 THR A CA 1
ATOM 1291 C C . THR A 1 169 ? -0.743 6.447 -1.048 1.00 90.62 169 THR A C 1
ATOM 1293 O O . THR A 1 169 ? 0.203 7.222 -0.923 1.00 90.62 169 THR A O 1
ATOM 1296 N N . ASP A 1 170 ? -2.009 6.834 -0.966 1.00 83.88 170 ASP A N 1
ATOM 1297 C CA . ASP A 1 170 ? -2.382 8.194 -0.596 1.00 83.88 170 ASP A CA 1
ATOM 1298 C C . ASP A 1 170 ? -2.137 8.427 0.901 1.00 83.88 170 ASP A C 1
ATOM 1300 O O . ASP A 1 170 ? -2.303 7.509 1.709 1.00 83.88 170 ASP A O 1
ATOM 1304 N N . TYR A 1 171 ? -1.717 9.642 1.252 1.00 77.06 171 TYR A N 1
ATOM 1305 C CA . TYR A 1 171 ? -1.250 9.980 2.591 1.00 77.06 171 TYR A CA 1
ATOM 1306 C C . TYR A 1 171 ? -2.352 9.908 3.657 1.00 77.06 171 TYR A C 1
ATOM 1308 O O . TYR A 1 171 ? -2.007 9.678 4.806 1.00 77.06 171 TYR A O 1
ATOM 1316 N N . ASP A 1 172 ? -3.633 10.036 3.285 1.00 80.44 172 ASP A N 1
ATOM 1317 C CA . ASP A 1 172 ? -4.787 9.941 4.201 1.00 80.44 172 ASP A CA 1
ATOM 1318 C C . ASP A 1 172 ? -5.412 8.527 4.247 1.00 80.44 172 ASP A C 1
ATOM 1320 O O . ASP A 1 172 ? -6.415 8.283 4.931 1.00 80.44 172 ASP A O 1
ATOM 1324 N N . LEU A 1 173 ? -4.866 7.567 3.490 1.00 87.00 173 LEU A N 1
ATOM 1325 C CA . LEU A 1 173 ? -5.421 6.216 3.382 1.00 87.00 173 LEU A CA 1
ATOM 1326 C C . LEU A 1 173 ? -4.659 5.197 4.228 1.00 87.00 173 LEU A C 1
ATOM 1328 O O . LEU A 1 173 ? -3.456 5.286 4.464 1.00 87.00 173 LEU A O 1
ATOM 1332 N N . TRP A 1 174 ? -5.387 4.157 4.634 1.00 90.12 174 TRP A N 1
ATOM 1333 C CA . TRP A 1 174 ? -4.851 2.981 5.330 1.00 90.12 174 TRP A CA 1
ATOM 1334 C C . TRP A 1 174 ? -4.483 1.840 4.383 1.00 90.12 174 TRP A C 1
ATOM 1336 O O . TRP A 1 174 ? -4.118 0.751 4.827 1.00 90.12 174 TRP A O 1
ATOM 1346 N N . GLY A 1 175 ? -4.626 2.058 3.078 1.00 89.94 175 GLY A N 1
ATOM 1347 C CA . GLY A 1 175 ? -4.388 1.047 2.065 1.00 89.94 175 GLY A CA 1
ATOM 1348 C C . GLY A 1 175 ? -3.749 1.621 0.812 1.00 89.94 175 GLY A C 1
ATOM 1349 O O . GLY A 1 175 ? -3.903 2.793 0.480 1.00 89.94 175 GLY A O 1
ATOM 1350 N N . THR A 1 176 ? -3.066 0.740 0.089 1.00 92.44 176 THR A N 1
ATOM 1351 C CA . THR A 1 176 ? -2.498 1.021 -1.227 1.00 92.44 176 THR A CA 1
ATOM 1352 C C . THR A 1 176 ? -3.453 0.517 -2.300 1.00 92.44 176 THR A C 1
ATOM 1354 O O . THR A 1 176 ? -3.775 -0.672 -2.354 1.00 92.44 176 THR A O 1
ATOM 1357 N N . LYS A 1 177 ? -3.887 1.402 -3.198 1.00 93.06 177 LYS A N 1
ATOM 1358 C CA . LYS A 1 177 ? -4.621 1.006 -4.401 1.00 93.06 177 LYS A CA 1
ATOM 1359 C C . LYS A 1 177 ? -3.636 0.436 -5.412 1.00 93.06 177 LYS A C 1
ATOM 1361 O O . LYS A 1 177 ? -2.621 1.063 -5.696 1.00 93.06 177 LYS A O 1
ATOM 1366 N N . VAL A 1 178 ? -3.964 -0.712 -5.998 1.00 94.75 178 VAL A N 1
ATOM 1367 C CA . VAL A 1 178 ? -3.186 -1.314 -7.087 1.00 94.75 178 VAL A CA 1
ATOM 1368 C C . VAL A 1 178 ? -4.080 -1.498 -8.304 1.00 94.75 178 VAL A C 1
ATOM 1370 O O . VAL A 1 178 ? -5.179 -2.041 -8.198 1.00 94.75 178 VAL A O 1
ATOM 1373 N N . ALA A 1 179 ? -3.598 -1.059 -9.463 1.00 94.31 179 ALA A N 1
ATOM 1374 C CA . ALA A 1 179 ? -4.223 -1.291 -10.756 1.00 94.31 179 ALA A CA 1
ATOM 1375 C C . ALA A 1 179 ? -3.237 -2.004 -11.685 1.00 94.31 179 ALA A C 1
ATOM 1377 O O . ALA A 1 179 ? -2.042 -1.716 -11.679 1.00 94.31 179 ALA A O 1
ATOM 1378 N N . GLY A 1 180 ? -3.735 -2.940 -12.487 1.00 94.50 180 GLY A N 1
ATOM 1379 C CA . GLY A 1 180 ? -2.929 -3.712 -13.425 1.00 94.50 180 GLY A CA 1
ATOM 1380 C C . GLY A 1 180 ? -3.705 -4.895 -13.992 1.00 94.50 180 GLY A C 1
ATOM 1381 O O . GLY A 1 180 ? -4.923 -4.998 -13.836 1.00 94.50 180 GLY A O 1
ATOM 1382 N N . ARG A 1 181 ? -2.996 -5.808 -14.658 1.00 94.75 181 ARG A N 1
ATOM 1383 C CA . ARG A 1 181 ? -3.609 -6.980 -15.305 1.00 94.75 181 ARG A CA 1
ATOM 1384 C C . ARG A 1 181 ? -4.352 -7.879 -14.295 1.00 94.75 181 ARG A C 1
ATOM 1386 O O . ARG A 1 181 ? -3.876 -8.034 -13.169 1.00 94.75 181 ARG A O 1
ATOM 1393 N N . PRO A 1 182 ? -5.441 -8.571 -14.694 1.00 95.19 182 PRO A N 1
ATOM 1394 C CA . PRO A 1 182 ? -6.218 -9.429 -13.792 1.00 95.19 182 PRO A CA 1
ATOM 1395 C C . PRO A 1 182 ? -5.393 -10.479 -13.039 1.00 95.19 182 PRO A C 1
ATOM 1397 O O . PRO A 1 182 ? -5.659 -10.736 -11.871 1.00 95.19 182 PRO A O 1
ATOM 1400 N N . ALA A 1 183 ? -4.361 -11.044 -13.676 1.00 96.56 183 ALA A N 1
ATOM 1401 C CA . ALA A 1 183 ? -3.460 -12.004 -13.038 1.00 96.56 183 ALA A CA 1
ATOM 1402 C C . ALA A 1 183 ? -2.678 -11.400 -11.856 1.00 96.56 183 ALA A C 1
ATOM 1404 O O . ALA A 1 183 ? -2.528 -12.063 -10.835 1.00 96.56 183 ALA A O 1
ATOM 1405 N N . LEU A 1 184 ? -2.229 -10.142 -11.966 1.00 97.25 184 LEU A N 1
ATOM 1406 C CA . LEU A 1 184 ? -1.570 -9.428 -10.867 1.00 97.25 184 LEU A CA 1
ATOM 1407 C C . LEU A 1 184 ? -2.554 -9.188 -9.716 1.00 97.25 184 LEU A C 1
ATOM 1409 O O . LEU A 1 184 ? -2.252 -9.498 -8.567 1.00 97.25 184 LEU A O 1
ATOM 1413 N N . VAL A 1 185 ? -3.748 -8.677 -10.028 1.00 96.19 185 VAL A N 1
ATOM 1414 C CA . VAL A 1 185 ? -4.789 -8.417 -9.019 1.00 96.19 185 VAL A CA 1
ATOM 1415 C C . VAL A 1 185 ? -5.188 -9.713 -8.307 1.00 96.19 185 VAL A C 1
ATOM 1417 O O . VAL A 1 185 ? -5.281 -9.740 -7.084 1.00 96.19 185 VAL A O 1
ATOM 1420 N N . GLY A 1 186 ? -5.364 -10.805 -9.054 1.00 96.94 186 GLY A N 1
ATOM 1421 C CA . GLY A 1 186 ? -5.651 -12.123 -8.494 1.00 96.94 186 GLY A CA 1
ATOM 1422 C C . GLY A 1 186 ? -4.537 -12.637 -7.583 1.00 96.94 186 GLY A C 1
ATOM 1423 O O . GLY A 1 186 ? -4.832 -13.200 -6.534 1.00 96.94 186 GLY A O 1
ATOM 1424 N N . ALA A 1 187 ? -3.268 -12.417 -7.929 1.00 97.69 187 ALA A N 1
ATOM 1425 C CA . ALA A 1 187 ? -2.150 -12.806 -7.073 1.00 97.69 187 ALA A CA 1
ATOM 1426 C C . ALA A 1 187 ? -2.124 -12.021 -5.753 1.00 97.69 187 ALA A C 1
ATOM 1428 O O . ALA A 1 187 ? -1.903 -12.620 -4.707 1.00 97.69 187 ALA A O 1
ATOM 1429 N N . LEU A 1 188 ? -2.408 -10.715 -5.785 1.00 96.69 188 LEU A N 1
ATOM 1430 C CA . LEU A 1 188 ? -2.480 -9.885 -4.577 1.00 96.69 188 LEU A CA 1
ATOM 1431 C C . LEU A 1 188 ? -3.635 -10.299 -3.659 1.00 96.69 188 LEU A C 1
ATOM 1433 O O . LEU A 1 188 ? -3.445 -10.396 -2.453 1.00 96.69 188 LEU A O 1
ATOM 1437 N N . LEU A 1 189 ? -4.812 -10.586 -4.226 1.00 95.00 189 LEU A N 1
ATOM 1438 C CA . LEU A 1 189 ? -5.983 -11.038 -3.462 1.00 95.00 189 LEU A CA 1
ATOM 1439 C C . LEU A 1 189 ? -5.783 -12.410 -2.801 1.00 95.00 189 LEU A C 1
ATOM 1441 O O . LEU A 1 189 ? -6.414 -12.692 -1.788 1.00 95.00 189 LEU A O 1
ATOM 1445 N N . ASN A 1 190 ? -4.923 -13.259 -3.370 1.00 95.75 190 ASN A N 1
ATOM 1446 C CA . ASN A 1 190 ? -4.637 -14.599 -2.851 1.00 95.75 190 ASN A CA 1
ATOM 1447 C C . ASN A 1 190 ? -3.360 -14.665 -1.995 1.00 95.75 190 ASN A C 1
ATOM 1449 O O . ASN A 1 190 ? -3.024 -15.736 -1.486 1.00 95.75 190 ASN A O 1
ATOM 1453 N N . ASP A 1 191 ? -2.627 -13.560 -1.832 1.00 95.56 191 ASP A N 1
ATOM 1454 C CA . ASP A 1 191 ? -1.419 -13.540 -1.012 1.00 95.56 191 ASP A CA 1
ATOM 1455 C C . ASP A 1 191 ? -1.799 -13.552 0.477 1.00 95.56 191 ASP A C 1
ATOM 1457 O O . ASP A 1 191 ? -2.373 -12.606 1.011 1.00 95.56 191 ASP A O 1
ATOM 1461 N N . SER A 1 192 ? -1.443 -14.626 1.186 1.00 90.31 192 SER A N 1
ATOM 1462 C CA . SER A 1 192 ? -1.775 -14.804 2.607 1.00 90.31 192 SER A CA 1
ATOM 1463 C C . SER A 1 192 ? -1.031 -13.852 3.544 1.00 90.31 192 SER A C 1
ATOM 1465 O O . SER A 1 192 ? -1.191 -13.932 4.763 1.00 90.31 192 SER A O 1
ATOM 1467 N N . GLY A 1 193 ? -0.155 -13.011 3.005 1.00 89.56 193 GLY A N 1
ATOM 1468 C CA . GLY A 1 193 ? 0.683 -12.058 3.701 1.00 89.56 193 GLY A CA 1
ATOM 1469 C C . GLY A 1 193 ? 0.301 -10.600 3.481 1.00 89.56 193 GLY A C 1
ATOM 1470 O O . GLY A 1 193 ? 0.626 -9.773 4.327 1.00 89.56 193 GLY A O 1
ATOM 1471 N N . ILE A 1 194 ? -0.420 -10.302 2.401 1.00 92.75 194 ILE A N 1
ATOM 1472 C CA . ILE A 1 194 ? -0.958 -8.978 2.076 1.00 92.75 194 ILE A CA 1
ATOM 1473 C C . ILE A 1 194 ? -2.442 -8.956 2.457 1.00 92.75 194 ILE A C 1
ATOM 1475 O O . ILE A 1 194 ? -3.152 -9.940 2.275 1.00 92.75 194 ILE A O 1
ATOM 1479 N N . GLU A 1 195 ? -2.931 -7.877 3.071 1.00 91.06 195 GLU A N 1
ATOM 1480 C CA . GLU A 1 195 ? -4.379 -7.659 3.202 1.00 91.06 195 GLU A CA 1
ATOM 1481 C C . GLU A 1 195 ? -4.858 -6.949 1.946 1.00 91.06 195 GLU A C 1
ATOM 1483 O O . GLU A 1 195 ? -4.498 -5.798 1.708 1.00 91.06 195 GLU A O 1
ATOM 1488 N N . ALA A 1 196 ? -5.639 -7.647 1.129 1.00 92.81 196 ALA A N 1
ATOM 1489 C CA . ALA A 1 196 ? -6.137 -7.117 -0.125 1.00 92.81 196 ALA A CA 1
ATOM 1490 C C . ALA A 1 196 ? -7.634 -7.379 -0.249 1.00 92.81 196 ALA A C 1
ATOM 1492 O O . ALA A 1 196 ? -8.118 -8.485 -0.018 1.00 92.81 196 ALA A O 1
ATOM 1493 N N . VAL A 1 197 ? -8.360 -6.346 -0.665 1.00 90.19 197 VAL A N 1
ATOM 1494 C CA . VAL A 1 197 ? -9.778 -6.434 -1.000 1.00 90.19 197 VAL A CA 1
ATOM 1495 C C . VAL A 1 197 ? -10.019 -5.802 -2.354 1.00 90.19 197 VAL A C 1
ATOM 1497 O O . VAL A 1 197 ? -9.341 -4.851 -2.749 1.00 90.19 197 VAL A O 1
ATOM 1500 N N . ARG A 1 198 ? -11.008 -6.326 -3.074 1.00 89.44 198 ARG A N 1
ATOM 1501 C CA . ARG A 1 198 ? -11.495 -5.688 -4.290 1.00 89.44 198 ARG A CA 1
ATOM 1502 C C . ARG A 1 198 ? -12.625 -4.742 -3.918 1.00 89.44 198 ARG A C 1
ATOM 1504 O O . ARG A 1 198 ? -13.608 -5.172 -3.322 1.00 89.44 198 ARG A O 1
ATOM 1511 N N . LEU A 1 199 ? -12.477 -3.470 -4.267 1.00 82.81 199 LEU A N 1
ATOM 1512 C CA . LEU A 1 199 ? -13.519 -2.476 -4.038 1.00 82.81 199 LEU A CA 1
ATOM 1513 C C . LEU A 1 199 ? -14.606 -2.661 -5.109 1.00 82.81 199 LEU A C 1
ATOM 1515 O O . LEU A 1 199 ? -14.289 -2.558 -6.294 1.00 82.81 199 LEU A O 1
ATOM 1519 N N . PRO A 1 200 ? -15.857 -2.968 -4.727 1.00 70.81 200 PRO A N 1
ATOM 1520 C CA . PRO A 1 200 ? -16.900 -3.369 -5.672 1.00 70.81 200 PRO A CA 1
ATOM 1521 C C . PRO A 1 200 ? -17.335 -2.236 -6.611 1.00 70.81 200 PRO A C 1
ATOM 1523 O O . PRO A 1 200 ? -17.815 -2.512 -7.702 1.00 70.81 200 PRO A O 1
ATOM 1526 N N . TRP A 1 201 ? -17.130 -0.983 -6.203 1.00 73.19 201 TRP A N 1
ATOM 1527 C CA . TRP A 1 201 ? -17.502 0.225 -6.943 1.00 73.19 201 TRP A CA 1
ATOM 1528 C C . TRP A 1 201 ? -16.355 0.806 -7.790 1.00 73.19 201 TRP A C 1
ATOM 1530 O O . TRP A 1 201 ? -16.568 1.731 -8.572 1.00 73.19 201 TRP A O 1
ATOM 1540 N N . ALA A 1 202 ? -15.129 0.289 -7.646 1.00 66.94 202 ALA A N 1
ATOM 1541 C CA . ALA A 1 202 ? -13.972 0.719 -8.426 1.00 66.94 202 ALA A CA 1
ATOM 1542 C C . ALA A 1 202 ? -13.814 -0.200 -9.650 1.00 66.94 202 ALA A C 1
ATOM 1544 O O . ALA A 1 202 ? -13.090 -1.200 -9.592 1.00 66.94 202 ALA A O 1
ATOM 1545 N N . HIS A 1 203 ? -14.545 0.117 -10.721 1.00 55.50 203 HIS A N 1
ATOM 1546 C CA . HIS A 1 203 ? -14.463 -0.563 -12.019 1.00 55.50 203 HIS A CA 1
ATOM 1547 C C . HIS A 1 203 ? -13.268 -0.095 -12.852 1.00 55.50 203 HIS A C 1
ATOM 1549 O O . HIS A 1 203 ? -12.952 1.117 -12.813 1.00 55.50 203 HIS A O 1
#

Foldseek 3Di:
DVVVCCVVVVDPAADFLNDRCVVVVNDALAHEFEWEDPDPPADDDFLVNLCVVQVFDSADAPDAAFSPRRPSCADPSHHDPNDHAAYALADYPQQQVVLLQLVLVVDPVRQQFKKKFWAQCRQLSHPDRPPTDIDIDTSVCCSCCVVVNSGSHRGQKMAGPVRQKIWGRDRRHRDIDIDHDPVSLVCQPPPPRHRDDDRPPPD

Nearest PDB structures (foldseek):
  6hrs-assembly2_G  TM=3.472E-01  e=5.585E+00  Homo sapiens
  6hrs-assembly2_F  TM=2.535E-01  e=3.157E+00  Homo sapiens

Mean predicted aligned error: 7.58 Å